Protein AF-A0A955YXM2-F1 (afdb_monomer_lite)

Foldseek 3Di:
DDDDDDDDDDDDDDDDDDDDDDDDDDDDDDDDDDDDDDDDPPPDDDDDDPDDDDDDDDDPDDDDDDDPPCPDPDPVVVVVVVCVVVVVLVVL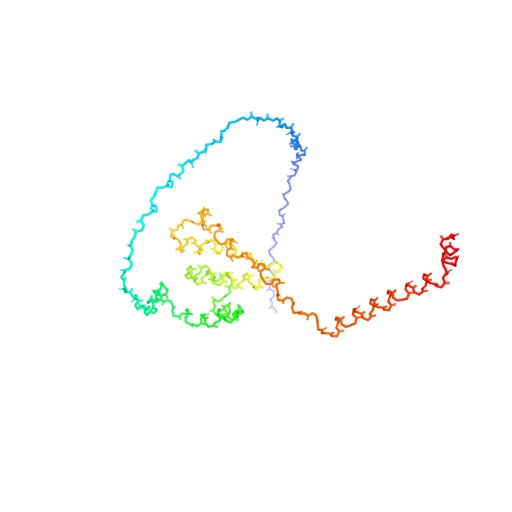LVSLDDLVCLVVDQLVSSLSNLLSCLVPDDPPDDRSLLSQLVSQCNVVVHDSPDPVSNVVSVVSSDDDCCVVVPPPPDPVVVVVVVVVVCCCVVVVVVVCVVVVCVVVVVVVVVD

Structure (mmCIF, N/CA/C/O backbone):
data_AF-A0A955YXM2-F1
#
_entry.id   AF-A0A955YXM2-F1
#
loop_
_atom_site.group_PDB
_atom_site.id
_atom_site.type_symbol
_atom_site.label_atom_id
_atom_site.label_alt_id
_atom_site.label_comp_id
_atom_site.label_asym_id
_atom_site.label_entity_id
_atom_site.label_seq_id
_atom_site.pdbx_PDB_ins_code
_atom_site.Cartn_x
_atom_site.Cartn_y
_atom_site.Cartn_z
_atom_site.occupancy
_atom_site.B_iso_or_equiv
_atom_site.auth_seq_id
_atom_site.auth_comp_id
_atom_site.auth_asym_id
_atom_site.auth_atom_id
_atom_site.pdbx_PDB_model_num
ATOM 1 N N . MET A 1 1 ? -32.109 55.184 -13.704 1.00 42.78 1 MET A N 1
ATOM 2 C CA . MET A 1 1 ? -32.301 56.156 -12.606 1.00 42.78 1 MET A CA 1
ATOM 3 C C . MET A 1 1 ? -32.087 55.402 -11.300 1.00 42.78 1 MET A C 1
ATOM 5 O O . MET A 1 1 ? -32.788 54.418 -11.111 1.00 42.78 1 MET A O 1
ATOM 9 N N . GLY A 1 2 ? -31.102 55.833 -10.497 1.00 48.28 2 GLY A N 1
ATOM 10 C CA . GLY A 1 2 ? -30.604 55.213 -9.248 1.00 48.28 2 GLY A CA 1
ATOM 11 C C . GLY A 1 2 ? -29.454 54.226 -9.517 1.00 48.28 2 GLY A C 1
ATOM 12 O O . GLY A 1 2 ? -29.751 53.162 -10.042 1.00 48.28 2 GLY A O 1
ATOM 13 N N . ALA A 1 3 ? -28.145 54.522 -9.394 1.00 46.56 3 ALA A N 1
ATOM 14 C CA . ALA A 1 3 ? -27.381 55.240 -8.345 1.00 46.56 3 ALA A CA 1
ATOM 15 C C . ALA A 1 3 ? -27.468 54.457 -7.011 1.00 46.56 3 ALA A C 1
ATOM 17 O O . ALA A 1 3 ? -28.582 54.114 -6.635 1.00 46.56 3 ALA A O 1
ATOM 18 N N . GLU A 1 4 ? -26.439 54.048 -6.262 1.00 56.75 4 GLU A N 1
ATOM 19 C CA . GLU A 1 4 ? -24.982 54.263 -6.150 1.00 56.75 4 GLU A CA 1
ATOM 20 C C . GLU A 1 4 ? -24.413 53.015 -5.418 1.00 56.75 4 GLU A C 1
ATOM 22 O O . GLU A 1 4 ? -25.130 52.368 -4.660 1.00 56.75 4 GLU A O 1
ATOM 27 N N . ASP A 1 5 ? -23.257 52.461 -5.779 1.00 52.06 5 ASP A N 1
ATOM 28 C CA . ASP A 1 5 ? -21.914 52.787 -5.267 1.00 52.06 5 ASP A CA 1
ATOM 29 C C . ASP A 1 5 ? -21.753 52.679 -3.731 1.00 52.06 5 ASP A C 1
ATOM 31 O O . ASP A 1 5 ? -22.221 53.516 -2.962 1.00 52.06 5 ASP A O 1
ATOM 35 N N . THR A 1 6 ? -21.054 51.640 -3.260 1.00 61.62 6 THR A N 1
ATOM 36 C CA . THR A 1 6 ? -20.408 51.643 -1.934 1.00 61.62 6 THR A CA 1
ATOM 37 C C . THR A 1 6 ? -19.198 50.712 -1.944 1.00 61.62 6 THR A C 1
ATOM 39 O O . THR A 1 6 ? -19.266 49.519 -1.653 1.00 61.62 6 THR A O 1
ATOM 42 N N . ALA A 1 7 ? -18.060 51.293 -2.313 1.00 52.09 7 ALA A N 1
ATOM 43 C CA . ALA A 1 7 ? -16.736 50.759 -2.054 1.00 52.09 7 ALA A CA 1
ATOM 44 C C . ALA A 1 7 ? -16.463 50.732 -0.539 1.00 52.09 7 ALA A C 1
ATOM 46 O O . ALA A 1 7 ? -16.677 51.727 0.150 1.00 52.09 7 ALA A O 1
ATOM 47 N N . THR A 1 8 ? -15.931 49.625 -0.015 1.00 67.75 8 THR A N 1
ATOM 48 C CA . THR A 1 8 ? -15.205 49.627 1.264 1.00 67.75 8 THR A CA 1
ATOM 49 C C . THR A 1 8 ? -13.796 49.111 1.023 1.00 67.75 8 THR A C 1
ATOM 51 O O . THR A 1 8 ? -13.552 47.936 0.769 1.00 67.75 8 THR A O 1
ATOM 54 N N . ARG A 1 9 ? -12.896 50.088 1.055 1.00 52.56 9 ARG A N 1
ATOM 55 C CA . ARG A 1 9 ? -11.440 50.038 1.086 1.00 52.56 9 ARG A CA 1
ATOM 56 C C . ARG A 1 9 ? -10.988 49.484 2.440 1.00 52.56 9 ARG A C 1
ATOM 58 O O . ARG A 1 9 ? -11.364 50.042 3.466 1.00 52.56 9 ARG A O 1
ATOM 65 N N . ALA A 1 10 ? -10.159 48.445 2.438 1.00 60.19 10 ALA A N 1
ATOM 66 C CA . ALA A 1 10 ? -9.303 48.101 3.569 1.00 60.19 10 ALA A CA 1
ATOM 67 C C . ALA A 1 10 ? -7.863 48.060 3.050 1.00 60.19 10 ALA A C 1
ATOM 69 O O . ALA A 1 10 ? -7.550 47.333 2.109 1.00 60.19 10 ALA A O 1
ATOM 70 N N . GLU A 1 11 ? -7.045 48.950 3.599 1.00 62.09 11 GLU A N 1
ATOM 71 C CA . GLU A 1 11 ? -5.635 49.138 3.275 1.00 62.09 11 GLU A CA 1
ATOM 72 C C . GLU A 1 11 ? -4.734 48.107 3.978 1.00 62.09 11 GLU A C 1
ATOM 74 O O . GLU A 1 11 ? -5.177 47.454 4.925 1.00 62.09 11 GLU A O 1
ATOM 79 N N . PRO A 1 12 ? -3.494 47.928 3.481 1.00 61.84 12 PRO A N 1
ATOM 80 C CA . PRO A 1 12 ? -2.604 46.836 3.855 1.00 61.84 12 PRO A CA 1
ATOM 81 C C . PRO A 1 12 ? -1.836 47.134 5.148 1.00 61.84 12 PRO A C 1
ATOM 83 O O . PRO A 1 12 ? -1.374 48.254 5.364 1.00 61.84 12 PRO A O 1
ATOM 86 N N . SER A 1 13 ? -1.652 46.110 5.980 1.00 66.12 13 SER A N 1
ATOM 87 C CA . SER A 1 13 ? -0.733 46.160 7.119 1.00 66.12 13 SER A CA 1
ATOM 88 C C . SER A 1 13 ? 0.638 45.654 6.690 1.00 66.12 13 SER A C 1
ATOM 90 O O . SER A 1 13 ? 0.848 44.467 6.453 1.00 66.12 13 SER A O 1
ATOM 92 N N . ASP A 1 14 ? 1.527 46.627 6.555 1.00 59.19 14 ASP A N 1
ATOM 93 C CA . ASP A 1 14 ? 2.974 46.529 6.491 1.00 59.19 14 ASP A CA 1
ATOM 94 C C . ASP A 1 14 ? 3.497 46.304 7.923 1.00 59.19 14 ASP A C 1
ATOM 96 O O . ASP A 1 14 ? 3.387 47.190 8.769 1.00 59.19 14 ASP A O 1
ATOM 100 N N . GLU A 1 15 ? 4.006 45.110 8.221 1.00 59.84 15 GLU A N 1
ATOM 101 C CA . GLU A 1 15 ? 4.855 44.863 9.391 1.00 59.84 15 GLU A CA 1
ATOM 102 C C . GLU A 1 15 ? 6.033 43.992 8.948 1.00 59.84 15 GLU A C 1
ATOM 104 O O . GLU A 1 15 ? 5.943 42.770 8.835 1.00 59.84 15 GLU A O 1
ATOM 109 N N . THR A 1 16 ? 7.156 44.658 8.691 1.00 58.97 16 THR A N 1
ATOM 110 C CA . THR A 1 16 ? 8.490 44.071 8.844 1.00 58.97 16 THR A CA 1
ATOM 111 C C . THR A 1 16 ? 9.022 44.557 10.196 1.00 58.97 16 THR A C 1
ATOM 113 O O . THR A 1 16 ? 8.832 45.732 10.519 1.00 58.97 16 THR A O 1
ATOM 116 N N . PRO A 1 17 ? 9.701 43.707 10.984 1.00 59.69 17 PRO A N 1
ATOM 117 C CA . PRO A 1 17 ? 11.126 43.989 11.135 1.00 59.69 17 PRO A CA 1
ATOM 118 C C . PRO A 1 17 ? 12.029 42.746 11.209 1.00 59.69 17 PRO A C 1
ATOM 120 O O . PRO A 1 17 ? 11.745 41.768 11.893 1.00 59.69 17 PRO A O 1
ATOM 123 N N . GLU A 1 18 ? 13.130 42.878 10.474 1.00 55.12 18 GLU A N 1
ATOM 124 C CA . GLU A 1 18 ? 14.530 42.715 10.891 1.00 55.12 18 GLU A CA 1
ATOM 125 C C . GLU A 1 18 ? 15.045 41.406 11.525 1.00 55.12 18 GLU A C 1
ATOM 127 O O . GLU A 1 18 ? 14.646 40.967 12.597 1.00 55.12 18 GLU A O 1
ATOM 132 N N . ASP A 1 19 ? 16.066 40.892 10.831 1.00 50.12 19 ASP A N 1
ATOM 133 C CA . ASP A 1 19 ? 17.365 40.432 11.331 1.00 50.12 19 ASP A CA 1
ATOM 134 C C . ASP A 1 19 ? 17.446 39.436 12.495 1.00 50.12 19 ASP A C 1
ATOM 136 O O . ASP A 1 19 ? 17.290 39.739 13.675 1.00 50.12 19 ASP A O 1
ATOM 140 N N . GLY A 1 20 ? 17.932 38.250 12.131 1.00 51.16 20 GLY A N 1
ATOM 141 C CA . GLY A 1 20 ? 18.530 37.280 13.036 1.00 51.16 20 GLY A CA 1
ATOM 142 C C . GLY A 1 20 ? 19.459 36.347 12.271 1.00 51.16 20 GLY A C 1
ATOM 143 O O . GLY A 1 20 ? 19.148 35.177 12.072 1.00 51.16 20 GLY A O 1
ATOM 144 N N . ALA A 1 21 ? 20.582 36.882 11.795 1.00 49.03 21 ALA A N 1
ATOM 145 C CA . ALA A 1 21 ? 21.710 36.081 11.347 1.00 49.03 21 ALA A CA 1
ATOM 146 C C . ALA A 1 21 ? 22.298 35.288 12.529 1.00 49.03 21 ALA A C 1
ATOM 148 O O . ALA A 1 21 ? 22.725 35.888 13.513 1.00 49.03 21 ALA A O 1
ATOM 149 N N . ASP A 1 22 ? 22.400 33.966 12.394 1.00 53.06 22 ASP A N 1
ATOM 150 C CA . ASP A 1 22 ? 23.423 33.179 13.092 1.00 53.06 22 ASP A CA 1
ATOM 151 C C . ASP A 1 22 ? 23.996 32.104 12.146 1.00 53.06 22 ASP A C 1
ATOM 153 O O . ASP A 1 22 ? 23.360 31.076 11.893 1.00 53.06 22 ASP A O 1
ATOM 157 N N . PRO A 1 23 ? 25.169 32.355 11.537 1.00 63.59 23 PRO A N 1
ATOM 158 C CA . PRO A 1 23 ? 25.958 31.352 10.848 1.00 63.59 23 PRO A CA 1
ATOM 159 C C . PRO A 1 23 ? 27.058 30.847 11.791 1.00 63.59 23 PRO A C 1
ATOM 161 O O . PRO A 1 23 ? 28.066 31.525 11.984 1.00 63.59 23 PRO A O 1
ATOM 164 N N . GLY A 1 24 ? 26.938 29.635 12.340 1.00 42.44 24 GLY A N 1
ATOM 165 C CA . GLY A 1 24 ? 28.026 29.151 13.187 1.00 42.44 24 GLY A CA 1
ATOM 166 C C . GLY A 1 24 ? 27.988 27.694 13.617 1.00 42.44 24 GLY A C 1
ATOM 167 O O . GLY A 1 24 ? 27.140 27.279 14.390 1.00 42.44 24 GLY A O 1
ATOM 168 N N . ALA A 1 25 ? 29.041 26.986 13.208 1.00 46.09 25 ALA A N 1
ATOM 169 C CA . ALA A 1 25 ? 29.652 25.852 13.899 1.00 46.09 25 ALA A CA 1
ATOM 170 C C . ALA A 1 25 ? 28.940 24.489 13.829 1.00 46.09 25 ALA A C 1
ATOM 172 O O . ALA A 1 25 ? 28.281 24.031 14.759 1.00 46.09 25 ALA A O 1
ATOM 173 N N . GLY A 1 26 ? 29.259 23.742 12.768 1.00 49.09 26 GLY A N 1
ATOM 174 C CA . GLY A 1 26 ? 29.477 22.309 12.941 1.00 49.09 26 GLY A CA 1
ATOM 175 C C . GLY A 1 26 ? 30.721 22.060 13.808 1.00 49.09 26 GLY A C 1
ATOM 176 O O . GLY A 1 26 ? 31.713 22.778 13.656 1.00 49.09 26 GLY A O 1
ATOM 177 N N . PRO A 1 27 ? 30.716 21.038 14.676 1.00 58.41 27 PRO A N 1
ATOM 178 C CA . PRO A 1 27 ? 31.937 20.445 15.182 1.00 58.41 27 PRO A CA 1
ATOM 179 C C . PRO A 1 27 ? 32.254 19.144 14.435 1.00 58.41 27 PRO A C 1
ATOM 181 O O . PRO A 1 27 ? 31.482 18.190 14.417 1.00 58.41 27 PRO A O 1
ATOM 184 N N . SER A 1 28 ? 33.427 19.178 13.809 1.00 51.75 28 SER A N 1
ATOM 185 C CA . SER A 1 28 ? 34.515 18.218 13.991 1.00 51.75 28 SER A CA 1
ATOM 186 C C . SER A 1 28 ? 34.208 16.727 13.876 1.00 51.75 28 SER A C 1
ATOM 188 O O . SER A 1 28 ? 33.690 16.078 14.780 1.00 51.75 28 SER A O 1
ATOM 190 N N . ALA A 1 29 ? 34.725 16.169 12.782 1.00 50.06 29 ALA A N 1
ATOM 191 C CA . ALA A 1 29 ? 35.271 14.827 12.767 1.00 50.06 29 ALA A CA 1
ATOM 192 C C . ALA A 1 29 ? 36.326 14.683 13.879 1.00 50.06 29 ALA A C 1
ATOM 194 O O . ALA A 1 29 ? 37.344 15.372 13.852 1.00 50.06 29 ALA A O 1
ATOM 195 N N . GLU A 1 30 ? 36.101 13.762 14.811 1.00 45.78 30 GLU A N 1
ATOM 196 C CA . GLU A 1 30 ? 37.145 13.241 15.688 1.00 45.78 30 GLU A CA 1
ATOM 197 C C . GLU A 1 30 ? 37.227 11.731 15.475 1.00 45.78 30 GLU A C 1
ATOM 199 O O . GLU A 1 30 ? 36.332 10.961 15.823 1.00 45.78 30 GLU A O 1
ATOM 204 N N . ALA A 1 31 ? 38.298 11.334 14.796 1.00 49.59 31 ALA A N 1
ATOM 205 C CA . ALA A 1 31 ? 38.731 9.960 14.691 1.00 49.59 31 ALA A CA 1
ATOM 206 C C . ALA A 1 31 ? 39.471 9.584 15.979 1.00 49.59 31 ALA A C 1
ATOM 208 O O . ALA A 1 31 ? 40.500 10.180 16.286 1.00 49.59 31 ALA A O 1
ATOM 209 N N . ALA A 1 32 ? 38.985 8.562 16.679 1.00 42.53 32 ALA A N 1
ATOM 210 C CA . ALA A 1 32 ? 39.772 7.792 17.635 1.00 42.53 32 ALA A CA 1
ATOM 211 C C . ALA A 1 32 ? 39.172 6.382 17.792 1.00 42.53 32 ALA A C 1
ATOM 213 O O . ALA A 1 32 ? 38.186 6.171 18.490 1.00 42.53 32 ALA A O 1
ATOM 214 N N . SER A 1 33 ? 39.771 5.407 17.109 1.00 46.84 33 SER A N 1
ATOM 215 C CA . SER A 1 33 ? 39.979 4.062 17.676 1.00 46.84 33 SER A CA 1
ATOM 216 C C . SER A 1 33 ? 41.193 4.137 18.628 1.00 46.84 33 SER A C 1
ATOM 218 O O . SER A 1 33 ? 41.940 5.111 18.495 1.00 46.84 33 SER A O 1
ATOM 220 N N . PRO A 1 34 ? 41.491 3.161 19.515 1.00 52.44 34 PRO A N 1
ATOM 221 C CA . PRO A 1 34 ? 40.947 1.801 19.645 1.00 52.44 34 PRO A CA 1
ATOM 222 C C . PRO A 1 34 ? 40.511 1.434 21.085 1.00 52.44 34 PRO A C 1
ATOM 224 O O . PRO A 1 34 ? 40.951 2.055 22.045 1.00 52.44 34 PRO A O 1
ATOM 227 N N . ASP A 1 35 ? 39.715 0.374 21.249 1.00 41.97 35 ASP A N 1
ATOM 228 C CA . ASP A 1 35 ? 39.829 -0.456 22.453 1.00 41.97 35 ASP A CA 1
ATOM 229 C C . ASP A 1 35 ? 39.555 -1.921 22.110 1.00 41.97 35 ASP A C 1
ATOM 231 O O . ASP A 1 35 ? 38.603 -2.273 21.409 1.00 41.97 35 ASP A O 1
ATOM 235 N N . GLU A 1 36 ? 40.499 -2.740 22.537 1.00 46.75 36 GLU A N 1
ATOM 236 C CA . GLU A 1 36 ? 40.716 -4.132 22.206 1.00 46.75 36 GLU A CA 1
ATOM 237 C C . GLU A 1 36 ? 40.546 -4.899 23.518 1.00 46.75 36 GLU A C 1
ATOM 239 O O . GLU A 1 36 ? 41.344 -4.717 24.434 1.00 46.75 36 GLU A O 1
ATOM 244 N N . GLY A 1 37 ? 39.528 -5.756 23.630 1.00 39.84 37 GLY A N 1
ATOM 245 C CA . GLY A 1 37 ? 39.498 -6.750 24.704 1.00 39.84 37 GLY A CA 1
ATOM 246 C C . GLY A 1 37 ? 38.121 -7.145 25.230 1.00 39.84 37 GLY A C 1
ATOM 247 O O . GLY A 1 37 ? 37.374 -6.303 25.709 1.00 39.84 37 GLY A O 1
ATOM 248 N N . ALA A 1 38 ? 37.904 -8.467 25.243 1.00 41.94 38 ALA A N 1
ATOM 249 C CA . ALA A 1 38 ? 36.951 -9.220 26.071 1.00 41.94 38 ALA A CA 1
ATOM 250 C C . ALA A 1 38 ? 35.453 -9.048 25.709 1.00 41.94 38 ALA A C 1
ATOM 252 O O . ALA A 1 38 ? 34.946 -7.951 25.559 1.00 41.94 38 ALA A O 1
ATOM 253 N N . ASP A 1 39 ? 34.628 -10.073 25.504 1.00 40.34 39 ASP A N 1
ATOM 254 C CA . ASP A 1 39 ? 34.704 -11.490 25.832 1.00 40.34 39 ASP A CA 1
ATOM 255 C C . ASP A 1 39 ? 33.934 -12.290 24.773 1.00 40.34 39 ASP A C 1
ATOM 257 O O . ASP A 1 39 ? 32.772 -12.013 24.460 1.00 40.34 39 ASP A O 1
ATOM 261 N N . VAL A 1 40 ? 34.573 -13.334 24.246 1.00 46.94 40 VAL A N 1
ATOM 262 C CA . VAL A 1 40 ? 33.890 -14.415 23.535 1.00 46.94 40 VAL A CA 1
ATOM 263 C C . VAL A 1 40 ? 33.209 -15.273 24.597 1.00 46.94 40 VAL A C 1
ATOM 265 O O . VAL A 1 40 ? 33.837 -16.133 25.208 1.00 46.94 40 VAL A O 1
ATOM 268 N N . VAL A 1 41 ? 31.918 -15.039 24.838 1.00 50.78 41 VAL A N 1
ATOM 269 C CA . VAL A 1 41 ? 31.097 -15.981 25.605 1.00 50.78 41 VAL A CA 1
ATOM 270 C C . VAL A 1 41 ? 30.679 -17.109 24.671 1.00 50.78 41 VAL A C 1
ATOM 272 O O . VAL A 1 41 ? 29.696 -17.041 23.934 1.00 50.78 41 VAL A O 1
ATOM 275 N N . GLU A 1 42 ? 31.489 -18.157 24.718 1.00 44.09 42 GLU A N 1
ATOM 276 C CA . GLU A 1 42 ? 31.236 -19.487 24.189 1.00 44.09 42 GLU A CA 1
ATOM 277 C C . GLU A 1 42 ? 30.010 -20.088 24.906 1.00 44.09 42 GLU A C 1
ATOM 279 O O . GLU A 1 42 ? 30.101 -20.666 25.990 1.00 44.09 42 GLU A O 1
ATOM 284 N N . SER A 1 43 ? 28.816 -19.918 24.329 1.00 43.66 43 SER A N 1
ATOM 285 C CA . SER A 1 43 ? 27.623 -20.632 24.791 1.00 43.66 43 SER A CA 1
ATOM 286 C C . SER A 1 43 ? 27.638 -22.053 24.232 1.00 43.66 43 SER A C 1
ATOM 288 O O . SER A 1 43 ? 27.153 -22.344 23.140 1.00 43.66 43 SER A O 1
ATOM 290 N N . SER A 1 44 ? 28.238 -22.930 25.031 1.00 44.22 44 SER A N 1
ATOM 291 C CA . SER A 1 44 ? 28.078 -24.378 25.005 1.00 44.22 44 SER A CA 1
ATOM 292 C C . SER A 1 44 ? 26.592 -24.748 25.087 1.00 44.22 44 SER A C 1
ATOM 294 O O . SER A 1 44 ? 25.984 -24.716 26.159 1.00 44.22 44 SER A O 1
ATOM 296 N N . VAL A 1 45 ? 25.993 -25.110 23.949 1.00 43.62 45 VAL A N 1
ATOM 297 C CA . VAL A 1 45 ? 24.738 -25.869 23.928 1.00 43.62 45 VAL A CA 1
ATOM 298 C C . VAL A 1 45 ? 25.083 -27.333 23.713 1.00 43.62 45 VAL A C 1
ATOM 300 O O . VAL A 1 45 ? 25.435 -27.791 22.629 1.00 43.62 45 VAL A O 1
ATOM 303 N N . VAL A 1 46 ? 24.989 -28.039 24.831 1.00 43.38 46 VAL A N 1
ATOM 304 C CA . VAL A 1 46 ? 25.105 -29.476 25.028 1.00 43.38 46 VAL A CA 1
ATOM 305 C C . VAL A 1 46 ? 24.247 -30.239 24.009 1.00 43.38 46 VAL A C 1
ATOM 307 O O . VAL A 1 46 ? 23.024 -30.301 24.120 1.00 43.38 46 VAL A O 1
ATOM 310 N N . ALA A 1 47 ? 24.905 -30.867 23.034 1.00 44.84 47 ALA A N 1
ATOM 311 C CA . ALA A 1 47 ? 24.325 -31.921 22.212 1.00 44.84 47 ALA A CA 1
ATOM 312 C C . ALA A 1 47 ? 24.334 -33.231 23.015 1.00 44.84 47 ALA A C 1
ATOM 314 O O . ALA A 1 47 ? 25.339 -33.937 23.083 1.00 44.84 47 ALA A O 1
ATOM 315 N N . VAL A 1 48 ? 23.205 -33.548 23.650 1.00 45.84 48 VAL A N 1
ATOM 316 C CA . VAL A 1 48 ? 22.951 -34.848 24.281 1.00 45.84 48 VAL A CA 1
ATOM 317 C C . VAL A 1 48 ? 21.710 -35.461 23.650 1.00 45.84 48 VAL A C 1
ATOM 319 O O . VAL A 1 48 ? 20.621 -34.901 23.734 1.00 45.84 48 VAL A O 1
ATOM 322 N N . GLY A 1 49 ? 21.885 -36.661 23.093 1.00 37.12 49 GLY A N 1
ATOM 323 C CA . GLY A 1 49 ? 20.819 -37.660 23.067 1.00 37.12 49 GLY A CA 1
ATOM 324 C C . GLY A 1 49 ? 20.349 -38.148 21.701 1.00 37.12 49 GLY A C 1
ATOM 325 O O . GLY A 1 49 ? 19.147 -38.189 21.464 1.00 37.12 49 GLY A O 1
ATOM 326 N N . GLU A 1 50 ? 21.249 -38.613 20.831 1.00 44.19 50 GLU A N 1
ATOM 327 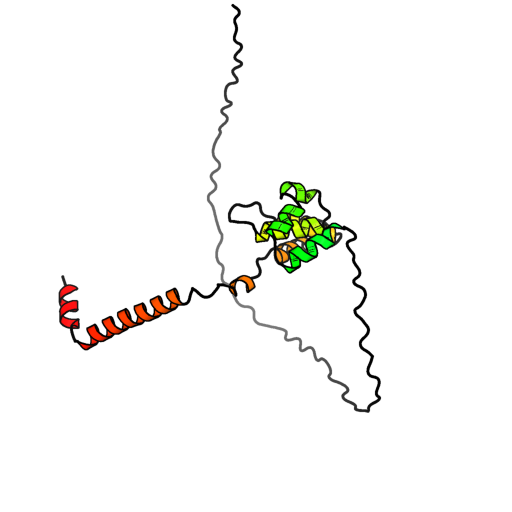C CA . GLU A 1 50 ? 20.847 -39.456 19.699 1.00 44.19 50 GLU A CA 1
ATOM 328 C C . GLU A 1 50 ? 20.776 -40.928 20.146 1.00 44.19 50 GLU A C 1
ATOM 330 O O . GLU A 1 50 ? 21.780 -41.623 20.302 1.00 44.19 50 GLU A O 1
ATOM 335 N N . GLY A 1 51 ? 19.552 -41.389 20.415 1.00 40.62 51 GLY A N 1
ATOM 336 C CA . GLY A 1 51 ? 19.246 -42.715 20.948 1.00 40.62 51 GLY A CA 1
ATOM 337 C C . GLY A 1 51 ? 17.960 -43.302 20.367 1.00 40.62 51 GLY A C 1
ATOM 338 O O . GLY A 1 51 ? 16.978 -43.478 21.072 1.00 40.62 51 GLY A O 1
ATOM 339 N N . ARG A 1 52 ? 17.981 -43.598 19.062 1.00 49.38 52 ARG A N 1
ATOM 340 C CA . ARG A 1 52 ? 17.342 -44.739 18.367 1.00 49.38 52 ARG A CA 1
ATOM 341 C C . ARG A 1 52 ? 16.204 -45.478 19.112 1.00 49.38 52 ARG A C 1
ATOM 343 O O . ARG A 1 52 ? 16.497 -46.245 20.026 1.00 49.38 52 ARG A O 1
ATOM 350 N N . ARG A 1 53 ? 14.979 -45.468 18.547 1.00 47.91 53 ARG A N 1
ATOM 351 C CA . ARG A 1 53 ? 14.198 -46.678 18.150 1.00 47.91 53 ARG A CA 1
ATOM 352 C C . ARG A 1 53 ? 12.785 -46.370 17.600 1.00 47.91 53 ARG A C 1
ATOM 354 O O . ARG A 1 53 ? 11.923 -45.892 18.315 1.00 47.91 53 ARG A O 1
ATOM 361 N N . LYS A 1 54 ? 12.578 -46.847 16.363 1.00 44.00 54 LYS A N 1
ATOM 362 C CA . LYS A 1 54 ? 11.419 -47.594 15.818 1.00 44.00 54 LYS A CA 1
ATOM 363 C C . LYS A 1 54 ? 10.015 -46.954 15.786 1.00 44.00 54 LYS A C 1
ATOM 365 O O . LYS A 1 54 ? 9.282 -46.980 16.761 1.00 44.00 54 LYS A O 1
ATOM 370 N N . ALA A 1 55 ? 9.626 -46.608 14.556 1.00 49.97 55 ALA A N 1
ATOM 371 C CA . ALA A 1 55 ? 8.444 -47.084 13.825 1.00 49.97 55 ALA A CA 1
ATOM 372 C C . ALA A 1 55 ? 7.151 -47.378 14.611 1.00 49.97 55 ALA A C 1
ATOM 374 O O . ALA A 1 55 ? 7.016 -48.439 15.224 1.00 49.97 55 ALA A O 1
ATOM 375 N N . LYS A 1 56 ? 6.132 -46.544 14.377 1.00 47.25 56 LYS A N 1
ATOM 376 C CA . LYS A 1 56 ? 4.767 -47.018 14.136 1.00 47.25 56 LYS A CA 1
ATOM 377 C C . LYS A 1 56 ? 4.014 -46.013 13.266 1.00 47.25 56 LYS A C 1
ATOM 379 O O . LYS A 1 56 ? 4.149 -44.811 13.455 1.00 47.25 56 LYS A O 1
ATOM 384 N N . ALA A 1 57 ? 3.317 -46.558 12.277 1.00 55.34 57 ALA A N 1
ATOM 385 C CA . ALA A 1 57 ? 2.469 -45.860 11.331 1.00 55.34 57 ALA A CA 1
ATOM 386 C C . ALA A 1 57 ? 1.332 -45.122 12.042 1.00 55.34 57 ALA A C 1
ATOM 388 O O . ALA A 1 57 ? 0.695 -45.712 12.907 1.00 55.34 57 ALA A O 1
ATOM 389 N N . ASP A 1 58 ? 1.103 -43.882 11.624 1.00 53.38 58 ASP A N 1
ATOM 390 C CA . ASP A 1 58 ? -0.206 -43.244 11.497 1.00 53.38 58 ASP A CA 1
ATOM 391 C C . ASP A 1 58 ? 0.019 -41.992 10.637 1.00 53.38 58 ASP A C 1
ATOM 393 O O . ASP A 1 58 ? 0.581 -40.998 11.095 1.00 53.38 58 ASP A O 1
ATOM 397 N N . GLU A 1 59 ? -0.321 -42.074 9.347 1.00 56.00 59 GLU A N 1
ATOM 398 C CA . GLU A 1 59 ? -0.455 -40.892 8.492 1.00 56.00 59 GLU A CA 1
ATOM 399 C C . GLU A 1 59 ? -1.637 -40.064 9.020 1.00 56.00 59 GLU A C 1
ATOM 401 O O . GLU A 1 59 ? -2.774 -40.549 8.986 1.00 56.00 59 GLU A O 1
ATOM 406 N N . PRO A 1 60 ? -1.435 -38.822 9.495 1.00 51.50 60 PRO A N 1
ATOM 407 C CA . PRO A 1 60 ? -2.559 -37.943 9.744 1.00 51.50 60 PRO A CA 1
ATOM 408 C C . PRO A 1 60 ? -3.124 -37.519 8.386 1.00 51.50 60 PRO A C 1
ATOM 410 O O . PRO A 1 60 ? -2.449 -36.861 7.591 1.00 51.50 60 PRO A O 1
ATOM 413 N N . LYS A 1 61 ? -4.370 -37.927 8.118 1.00 53.94 61 LYS A N 1
ATOM 414 C CA . LYS A 1 61 ? -5.212 -37.362 7.058 1.00 53.94 61 LYS A CA 1
ATOM 415 C C . LYS A 1 61 ? -5.049 -35.843 7.055 1.00 53.94 61 LYS A C 1
ATOM 417 O O . LYS A 1 61 ? -5.202 -35.207 8.093 1.00 53.94 61 LYS A O 1
ATOM 422 N N . ALA A 1 62 ? -4.732 -35.292 5.887 1.00 54.62 62 ALA A N 1
ATOM 423 C CA . ALA A 1 62 ? -4.733 -33.861 5.645 1.00 54.62 62 ALA A CA 1
ATOM 424 C C . ALA A 1 62 ? -6.124 -33.305 5.975 1.00 54.62 62 ALA A C 1
ATOM 426 O O . ALA A 1 62 ? -7.068 -33.496 5.208 1.00 54.62 62 ALA A O 1
ATOM 427 N N . ASP A 1 63 ? -6.242 -32.673 7.141 1.00 55.00 63 ASP A N 1
ATOM 428 C CA . ASP A 1 63 ? -7.434 -31.934 7.524 1.00 55.00 63 ASP A CA 1
ATOM 429 C C . ASP A 1 63 ? -7.676 -30.808 6.514 1.00 55.00 63 ASP A C 1
ATOM 431 O O . ASP A 1 63 ? -6.778 -30.042 6.147 1.00 55.00 63 ASP A O 1
ATOM 435 N N . GLU A 1 64 ? -8.926 -30.770 6.069 1.00 62.38 64 GLU A N 1
ATOM 436 C CA . GLU A 1 64 ? -9.583 -29.794 5.210 1.00 62.38 64 GLU A CA 1
ATOM 437 C C . GLU A 1 64 ? -9.206 -28.333 5.536 1.00 62.38 64 GLU A C 1
ATOM 439 O O . GLU A 1 64 ? -8.834 -28.012 6.670 1.00 62.38 64 GLU A O 1
ATOM 444 N N . PRO A 1 65 ? -9.295 -27.408 4.555 1.00 55.44 65 PRO A N 1
ATOM 445 C CA . PRO A 1 65 ? -8.866 -26.024 4.726 1.00 55.44 65 PRO A CA 1
ATOM 446 C C . PRO A 1 65 ? -9.536 -25.385 5.947 1.00 55.44 65 PRO A C 1
ATOM 448 O O . PRO A 1 65 ? -10.743 -25.148 5.969 1.00 55.44 65 PRO A O 1
ATOM 451 N N . LYS A 1 66 ? -8.714 -25.099 6.965 1.00 53.47 66 LYS A N 1
ATOM 452 C CA . LYS A 1 66 ? -9.095 -24.401 8.197 1.00 53.47 66 LYS A CA 1
ATOM 453 C C . LYS A 1 66 ? -9.958 -23.191 7.854 1.00 53.47 66 LYS A C 1
ATOM 455 O O . LYS A 1 66 ? -9.539 -22.335 7.076 1.00 53.47 66 LYS A O 1
ATOM 460 N N . ALA A 1 67 ? -11.146 -23.143 8.456 1.00 51.97 67 ALA A N 1
ATOM 461 C CA . ALA A 1 67 ? -12.121 -22.072 8.316 1.00 51.97 67 ALA A CA 1
ATOM 462 C C . ALA A 1 67 ? -11.431 -20.700 8.269 1.00 51.97 67 ALA A C 1
ATOM 464 O O . ALA A 1 67 ? -10.796 -20.281 9.242 1.00 51.97 67 ALA A O 1
ATOM 465 N N . ARG A 1 68 ? -11.553 -20.008 7.125 1.00 56.59 68 ARG A N 1
ATOM 466 C CA . ARG A 1 68 ? -11.202 -18.590 6.994 1.00 56.59 68 ARG A CA 1
ATOM 467 C C . ARG A 1 68 ? -11.991 -17.844 8.061 1.00 56.59 68 ARG A C 1
ATOM 469 O O . ARG A 1 68 ? -13.189 -17.617 7.913 1.00 56.59 68 ARG A O 1
ATOM 476 N N . ARG A 1 69 ? -11.336 -17.497 9.165 1.00 44.53 69 ARG A N 1
ATOM 477 C CA . ARG A 1 69 ? -11.911 -16.610 10.169 1.00 44.53 69 ARG A CA 1
ATOM 478 C C . ARG A 1 69 ? -11.942 -15.224 9.539 1.00 44.53 69 ARG A C 1
ATOM 480 O O . ARG A 1 69 ? -10.952 -14.504 9.573 1.00 44.53 69 ARG A O 1
ATOM 487 N N . VAL A 1 70 ? -13.058 -14.906 8.891 1.00 48.12 70 VAL A N 1
ATOM 488 C CA . VAL A 1 70 ? -13.329 -13.582 8.335 1.00 48.12 70 VAL A CA 1
ATOM 489 C C . VAL A 1 70 ? -13.472 -12.635 9.524 1.00 48.12 70 VAL A C 1
ATOM 491 O O . VAL A 1 70 ? -14.493 -12.619 10.202 1.00 48.12 70 VAL A O 1
ATOM 494 N N . THR A 1 71 ? -12.401 -11.917 9.852 1.00 55.84 71 THR A N 1
ATOM 495 C CA . THR A 1 71 ? -12.382 -10.926 10.940 1.00 55.84 71 THR A CA 1
ATOM 496 C C . THR A 1 71 ? -12.971 -9.582 10.513 1.00 55.84 71 THR A C 1
ATOM 498 O O . THR A 1 71 ? -13.136 -8.702 11.352 1.00 55.84 71 THR A O 1
ATOM 501 N N . SER A 1 72 ? -13.312 -9.423 9.231 1.00 58.97 72 SER A N 1
ATOM 502 C CA . SER A 1 72 ? -13.875 -8.198 8.673 1.00 58.97 72 SER A CA 1
ATOM 503 C C . SER A 1 72 ? -15.240 -8.481 8.046 1.00 58.97 72 SER A C 1
ATOM 505 O O . SER A 1 72 ? -15.326 -9.089 6.985 1.00 58.97 72 SER A O 1
ATOM 507 N N . THR A 1 73 ? -16.312 -8.067 8.720 1.00 72.06 73 THR A N 1
ATOM 508 C CA . THR A 1 73 ? -17.713 -8.306 8.316 1.00 72.06 73 THR A CA 1
ATOM 509 C C . THR A 1 73 ? -18.223 -7.293 7.283 1.00 72.06 73 THR A C 1
ATOM 511 O O . THR A 1 73 ? -19.417 -7.264 6.992 1.00 72.06 73 THR A O 1
ATOM 514 N N . ASP A 1 74 ? -17.363 -6.414 6.762 1.00 82.19 74 ASP A N 1
ATOM 515 C CA . ASP A 1 74 ? -17.802 -5.396 5.808 1.00 82.19 74 ASP A CA 1
ATOM 516 C C . ASP A 1 74 ? -18.070 -6.044 4.432 1.00 82.19 74 ASP A C 1
ATOM 518 O O . ASP A 1 74 ? -17.164 -6.660 3.861 1.00 82.19 74 ASP A O 1
ATOM 522 N N . PRO A 1 75 ? -19.297 -5.932 3.884 1.00 86.31 75 PRO A N 1
ATOM 523 C CA . PRO A 1 75 ? -19.656 -6.554 2.610 1.00 86.31 75 PRO A CA 1
ATOM 524 C C . PRO A 1 75 ? -18.813 -6.052 1.430 1.00 86.31 75 PRO A C 1
ATOM 526 O O . PRO A 1 75 ? -18.679 -6.770 0.442 1.00 86.31 75 PRO A O 1
ATOM 529 N N . ARG A 1 76 ? -18.197 -4.864 1.535 1.00 88.56 76 ARG A N 1
ATOM 530 C CA . ARG A 1 76 ? -17.353 -4.290 0.475 1.00 88.56 76 ARG A CA 1
ATOM 531 C C . ARG A 1 76 ? -16.101 -5.121 0.195 1.00 88.56 76 ARG A C 1
ATOM 533 O O . ARG A 1 76 ? -15.586 -5.071 -0.917 1.00 88.56 76 ARG A O 1
ATOM 540 N N . PHE A 1 77 ? -15.626 -5.919 1.158 1.00 89.94 77 PHE A N 1
ATOM 541 C CA . PHE A 1 77 ? -14.459 -6.785 0.945 1.00 89.94 77 PHE A CA 1
ATOM 542 C C . PHE A 1 77 ? -14.677 -7.813 -0.164 1.00 89.94 77 PHE A C 1
ATOM 544 O O . PHE A 1 77 ? -13.745 -8.097 -0.901 1.00 89.94 77 PHE A O 1
ATOM 551 N N . ALA A 1 78 ? -15.900 -8.322 -0.336 1.00 88.38 78 ALA A N 1
ATOM 552 C CA . ALA A 1 78 ? -16.176 -9.326 -1.363 1.00 88.38 78 ALA A CA 1
ATOM 553 C C . ALA A 1 78 ? -15.925 -8.795 -2.785 1.00 88.38 78 ALA A C 1
ATOM 555 O O . ALA A 1 78 ? -15.448 -9.525 -3.651 1.00 88.38 78 ALA A O 1
ATOM 556 N N . GLU A 1 79 ? -16.232 -7.519 -3.021 1.00 92.06 79 GLU A N 1
ATOM 557 C CA . GLU A 1 79 ? -15.989 -6.853 -4.302 1.00 92.06 79 GLU A CA 1
ATOM 558 C C . GLU A 1 79 ? -14.514 -6.449 -4.447 1.00 92.06 79 GLU A C 1
ATOM 560 O O . GLU A 1 79 ? -13.920 -6.643 -5.510 1.00 92.06 79 GLU A O 1
ATOM 565 N N . LEU A 1 80 ? -13.907 -5.952 -3.363 1.00 94.06 80 LEU A N 1
ATOM 566 C CA . LEU A 1 80 ? -12.504 -5.539 -3.340 1.00 94.06 80 LEU A CA 1
ATOM 567 C C . LEU A 1 80 ? -11.541 -6.709 -3.544 1.00 94.06 80 LEU A C 1
ATOM 569 O O . LEU A 1 80 ? -10.555 -6.538 -4.253 1.00 94.06 80 LEU A O 1
ATOM 573 N N . ASP A 1 81 ? -11.823 -7.892 -2.994 1.00 93.56 81 ASP A N 1
ATOM 574 C CA . ASP A 1 81 ? -10.964 -9.077 -3.121 1.00 93.56 81 ASP A CA 1
ATOM 575 C C . ASP A 1 81 ? -10.683 -9.408 -4.598 1.00 93.56 81 ASP A C 1
ATOM 577 O O . ASP A 1 81 ? -9.536 -9.617 -4.989 1.00 93.56 81 ASP A O 1
ATOM 581 N N . ALA A 1 82 ? -11.707 -9.348 -5.457 1.00 93.44 82 ALA A N 1
ATOM 582 C CA . ALA A 1 82 ? -11.548 -9.597 -6.890 1.00 93.44 82 ALA A CA 1
ATOM 583 C C . ALA A 1 82 ? -10.730 -8.507 -7.612 1.00 93.44 82 ALA A C 1
ATOM 585 O O . ALA A 1 82 ? -10.118 -8.768 -8.651 1.00 93.44 82 ALA A O 1
ATOM 586 N N . LEU A 1 83 ? -10.741 -7.268 -7.113 1.00 95.38 83 LEU A N 1
ATOM 587 C CA . LEU A 1 83 ? -9.939 -6.171 -7.663 1.00 95.38 83 LEU A CA 1
ATOM 588 C C . LEU A 1 83 ? -8.483 -6.261 -7.204 1.00 95.38 83 LEU A C 1
ATOM 590 O O . LEU A 1 83 ? -7.577 -6.101 -8.022 1.00 95.38 83 LEU A O 1
ATOM 594 N N . LEU A 1 84 ? -8.269 -6.593 -5.931 1.00 93.56 84 LEU A N 1
ATOM 595 C CA . LEU A 1 84 ? -6.953 -6.822 -5.340 1.00 93.56 84 LEU A CA 1
ATOM 596 C C . LEU A 1 84 ? -6.245 -8.007 -6.003 1.00 93.56 84 LEU A C 1
ATOM 598 O O . LEU A 1 84 ? -5.085 -7.874 -6.385 1.00 93.56 84 LEU A O 1
ATOM 602 N N . ASP A 1 85 ? -6.950 -9.115 -6.251 1.00 92.62 85 ASP A N 1
ATOM 603 C CA . ASP A 1 85 ? -6.402 -10.280 -6.964 1.00 92.62 85 ASP A CA 1
ATOM 604 C C . ASP A 1 85 ? -5.915 -9.932 -8.384 1.00 92.62 85 ASP A C 1
ATOM 606 O O . ASP A 1 85 ? -4.985 -10.551 -8.906 1.00 92.62 85 ASP A O 1
ATOM 610 N N . ARG A 1 86 ? -6.520 -8.921 -9.019 1.00 93.88 86 ARG A N 1
ATOM 611 C CA . ARG A 1 86 ? -6.137 -8.425 -10.351 1.00 93.88 86 ARG A CA 1
ATOM 612 C C . ARG A 1 86 ? -5.138 -7.266 -10.312 1.00 93.88 86 ARG A C 1
ATOM 614 O O . ARG A 1 86 ? -4.733 -6.809 -11.378 1.00 93.88 86 ARG A O 1
ATOM 621 N N . ASN A 1 87 ? -4.737 -6.804 -9.126 1.00 92.88 87 ASN A N 1
ATOM 622 C CA . ASN A 1 87 ? -3.955 -5.581 -8.922 1.00 92.88 87 ASN A CA 1
ATOM 623 C C . ASN A 1 87 ? -4.574 -4.338 -9.601 1.00 92.88 87 ASN A C 1
ATOM 625 O O . ASN A 1 87 ? -3.852 -3.463 -10.083 1.00 92.88 87 ASN A O 1
ATOM 629 N N . ASP A 1 88 ? -5.907 -4.248 -9.662 1.00 94.69 88 ASP A N 1
ATOM 630 C CA . ASP A 1 88 ? -6.605 -3.101 -10.259 1.00 94.69 88 ASP A CA 1
ATOM 631 C C . ASP A 1 88 ? -6.768 -1.963 -9.242 1.00 94.69 88 ASP A C 1
ATOM 633 O O . ASP A 1 88 ? -7.846 -1.699 -8.705 1.00 94.69 88 ASP A O 1
ATOM 637 N N . TRP A 1 89 ? -5.658 -1.284 -8.950 1.00 93.75 89 TRP A N 1
ATOM 638 C CA . TRP A 1 89 ? -5.614 -0.207 -7.957 1.00 93.75 89 TRP A CA 1
ATOM 639 C C . TRP A 1 89 ? -6.479 1.003 -8.329 1.00 93.75 89 TRP A C 1
ATOM 641 O O . TRP A 1 89 ? -6.885 1.760 -7.447 1.00 93.75 89 TRP A O 1
ATOM 651 N N . ALA A 1 90 ? -6.776 1.198 -9.618 1.00 93.88 90 ALA A N 1
ATOM 652 C CA . ALA A 1 90 ? -7.623 2.295 -10.071 1.00 93.88 90 ALA A CA 1
ATOM 653 C C . ALA A 1 90 ? -9.081 2.066 -9.669 1.00 93.88 90 ALA A C 1
ATOM 655 O O . ALA A 1 90 ? -9.691 2.952 -9.069 1.00 93.88 90 ALA A O 1
ATOM 656 N N . ALA A 1 91 ? -9.596 0.863 -9.924 1.00 95.38 91 ALA A N 1
ATOM 657 C CA . ALA A 1 91 ? -10.944 0.483 -9.528 1.00 95.38 91 ALA A CA 1
ATOM 658 C C . ALA A 1 91 ? -11.102 0.392 -8.000 1.00 95.38 91 ALA A C 1
ATOM 660 O O . ALA A 1 91 ? -12.127 0.809 -7.464 1.00 95.38 91 ALA A O 1
ATOM 661 N N . VAL A 1 92 ? -10.075 -0.082 -7.278 1.00 95.62 92 VAL A N 1
ATOM 662 C CA . VAL A 1 92 ? -10.075 -0.077 -5.801 1.00 95.62 92 VAL A CA 1
ATOM 663 C C . VAL A 1 92 ? -10.247 1.344 -5.258 1.00 95.62 92 VAL A C 1
ATOM 665 O O . VAL A 1 92 ? -11.051 1.568 -4.354 1.00 95.62 92 VAL A O 1
ATOM 668 N N . GLN A 1 93 ? -9.518 2.315 -5.815 1.00 94.12 93 GLN A N 1
ATOM 669 C CA . GLN A 1 93 ? -9.630 3.710 -5.396 1.00 94.12 93 GLN A CA 1
ATOM 670 C C . GLN A 1 93 ? -11.002 4.306 -5.746 1.00 94.12 93 GLN A C 1
ATOM 672 O O . GLN A 1 93 ? -11.589 5.001 -4.924 1.00 94.12 93 GLN A O 1
ATOM 677 N N . GLU A 1 94 ? -11.545 4.011 -6.930 1.00 94.19 94 GLU A N 1
ATOM 678 C CA . GLU A 1 94 ? -12.886 4.467 -7.323 1.00 94.19 94 GLU A CA 1
ATOM 679 C C . GLU A 1 94 ? -13.969 3.961 -6.358 1.00 94.19 94 GLU A C 1
ATOM 681 O O . GLU A 1 94 ? -14.859 4.715 -5.968 1.00 94.19 94 GLU A O 1
ATOM 686 N N . GLN A 1 95 ? -13.857 2.708 -5.912 1.00 94.81 95 GLN A N 1
ATOM 687 C CA . GLN A 1 95 ? -14.822 2.098 -5.001 1.00 94.81 95 GLN A CA 1
ATOM 688 C C . GLN A 1 95 ? -14.712 2.617 -3.558 1.00 94.81 95 GLN A C 1
ATOM 690 O O . GLN A 1 95 ? -15.719 2.718 -2.854 1.00 94.81 95 GLN A O 1
ATOM 695 N N . LEU A 1 96 ? -13.495 2.915 -3.094 1.00 93.44 96 LEU A N 1
ATOM 696 C CA . LEU A 1 96 ? -13.244 3.372 -1.722 1.00 93.44 96 LEU A CA 1
ATOM 697 C C . LEU A 1 96 ? -13.378 4.891 -1.553 1.00 93.44 96 LEU A C 1
ATOM 699 O O . LEU A 1 96 ? -13.598 5.348 -0.430 1.00 93.44 96 LEU A O 1
ATOM 703 N N . GLY A 1 97 ? -13.330 5.649 -2.648 1.00 92.69 97 GLY A N 1
ATOM 704 C CA . GLY A 1 97 ? -13.491 7.098 -2.662 1.00 92.69 97 GLY A CA 1
ATOM 705 C C . GLY A 1 97 ? -12.164 7.865 -2.688 1.00 92.69 97 GLY A C 1
ATOM 706 O O . GLY A 1 97 ? -11.086 7.272 -2.778 1.00 92.69 97 GLY A O 1
ATOM 707 N N . PRO A 1 98 ? -12.235 9.206 -2.663 1.00 92.44 98 PRO A N 1
ATOM 708 C CA . PRO A 1 98 ? -11.064 10.067 -2.774 1.00 92.44 98 PRO A CA 1
ATOM 709 C C . PRO A 1 98 ? -10.248 10.118 -1.466 1.00 92.44 98 PRO A C 1
ATOM 711 O O . PRO A 1 98 ? -10.706 9.693 -0.401 1.00 92.44 98 PRO A O 1
ATOM 714 N N . TYR A 1 99 ? -9.030 10.665 -1.545 1.00 89.62 99 TYR A N 1
ATOM 715 C CA . TYR A 1 99 ? -8.038 10.654 -0.457 1.00 89.62 99 TYR A CA 1
ATOM 716 C C . TYR A 1 99 ? -8.539 11.341 0.825 1.00 89.62 99 TYR A C 1
ATOM 718 O O . TYR A 1 99 ? -8.231 10.954 1.952 1.00 89.62 99 TYR A O 1
ATOM 726 N N . GLU A 1 100 ? -9.351 12.371 0.650 1.00 91.19 100 GLU A N 1
ATOM 727 C CA . GLU A 1 100 ? -9.891 13.227 1.696 1.00 91.19 100 GLU A CA 1
ATOM 728 C C . GLU A 1 100 ? -10.919 12.485 2.564 1.00 91.19 100 GLU A C 1
ATOM 730 O O . GLU A 1 100 ? -11.107 12.812 3.739 1.00 91.19 100 GLU A O 1
ATOM 735 N N . ASP A 1 101 ? -11.556 11.449 2.014 1.00 91.94 101 ASP A N 1
ATOM 736 C CA . ASP A 1 101 ? -12.588 10.670 2.696 1.00 91.94 101 ASP A CA 1
ATOM 737 C C . ASP A 1 101 ? -12.037 9.449 3.443 1.00 91.94 101 ASP A C 1
ATOM 739 O O . ASP A 1 101 ? -12.761 8.817 4.220 1.00 91.94 101 ASP A O 1
ATOM 743 N N . LEU A 1 102 ? -10.743 9.148 3.303 1.00 89.56 102 LEU A N 1
ATOM 744 C CA . LEU A 1 102 ? -10.124 7.967 3.912 1.00 89.56 102 LEU A CA 1
ATOM 745 C C . LEU A 1 102 ? -10.215 7.955 5.439 1.00 89.56 102 LEU A C 1
ATOM 747 O O . LEU A 1 102 ? -10.338 6.894 6.046 1.00 89.56 102 LEU A O 1
ATOM 751 N N . GLY A 1 103 ? -10.229 9.130 6.074 1.00 88.12 103 GLY A N 1
ATOM 752 C CA . GLY A 1 103 ? -10.373 9.255 7.526 1.00 88.12 103 GLY A CA 1
ATOM 753 C C . GLY A 1 103 ? -11.741 8.830 8.077 1.00 88.12 103 GLY A C 1
ATOM 754 O O . GLY A 1 103 ? -11.875 8.698 9.295 1.00 88.12 103 GLY A O 1
ATOM 755 N N . LYS A 1 104 ? -12.746 8.638 7.208 1.00 92.00 104 LYS A N 1
ATOM 756 C CA . LYS A 1 104 ? -14.107 8.194 7.562 1.00 92.00 104 LYS A CA 1
ATOM 757 C C . LYS A 1 104 ? -14.279 6.678 7.439 1.00 92.00 104 LYS A C 1
ATOM 759 O O . LYS A 1 104 ? -15.257 6.133 7.948 1.00 92.00 104 LYS A O 1
ATOM 764 N N . LEU A 1 105 ? -13.369 6.006 6.734 1.00 92.62 105 LEU A N 1
ATOM 765 C CA . LEU A 1 105 ? -13.437 4.569 6.505 1.00 92.62 105 LEU A CA 1
ATOM 766 C C . LEU A 1 105 ? -12.966 3.788 7.745 1.00 92.62 105 LEU A C 1
ATOM 768 O O . LEU A 1 105 ? -12.130 4.272 8.513 1.00 92.62 105 LEU A O 1
ATOM 772 N N . PRO A 1 106 ? -13.456 2.550 7.940 1.00 92.81 106 PRO A N 1
ATOM 773 C CA . PRO A 1 106 ? -12.888 1.639 8.925 1.00 92.81 106 PRO A CA 1
ATOM 774 C C . PRO A 1 106 ? -11.385 1.420 8.672 1.00 92.81 106 PRO A C 1
ATOM 776 O O . PRO A 1 106 ? -10.995 1.343 7.503 1.00 92.81 106 PRO A O 1
ATOM 779 N N . PRO A 1 107 ? -10.550 1.227 9.715 1.00 93.69 107 PRO A N 1
ATOM 780 C CA . PRO A 1 107 ? -9.093 1.101 9.577 1.00 93.69 107 PRO A CA 1
ATOM 781 C C . PRO A 1 107 ? -8.644 0.084 8.517 1.00 93.69 107 PRO A C 1
ATOM 783 O O . PRO A 1 107 ? -7.697 0.332 7.777 1.00 93.69 107 PRO A O 1
ATOM 786 N N . ASN A 1 108 ? -9.362 -1.037 8.396 1.00 94.56 108 ASN A N 1
ATOM 787 C CA . ASN A 1 108 ? -9.069 -2.091 7.424 1.00 94.56 108 ASN A CA 1
ATOM 788 C C . ASN A 1 108 ? -9.192 -1.577 5.975 1.00 94.56 108 ASN A C 1
ATOM 790 O O . ASN A 1 108 ? -8.308 -1.811 5.157 1.00 94.56 108 ASN A O 1
ATOM 794 N N . LEU A 1 109 ? -10.286 -0.872 5.664 1.00 94.44 109 LEU A N 1
ATOM 795 C CA . LEU A 1 109 ? -10.563 -0.336 4.326 1.00 94.44 109 LEU A CA 1
ATOM 796 C C . LEU A 1 109 ? -9.742 0.919 4.039 1.00 94.44 109 LEU A C 1
ATOM 798 O O . LEU A 1 109 ? -9.226 1.078 2.938 1.00 94.44 109 LEU A O 1
ATOM 802 N N . ALA A 1 110 ? -9.583 1.779 5.043 1.00 94.56 110 ALA A N 1
ATOM 803 C CA . ALA A 1 110 ? -8.755 2.970 4.954 1.00 94.56 110 ALA A CA 1
ATOM 804 C C . ALA A 1 110 ? -7.290 2.616 4.641 1.00 94.56 110 ALA A C 1
ATOM 806 O O . ALA A 1 110 ? -6.657 3.294 3.835 1.00 94.56 110 ALA A O 1
ATOM 807 N N . LEU A 1 111 ? -6.767 1.512 5.196 1.00 95.12 111 LEU A N 1
ATOM 808 C CA . LEU A 1 111 ? -5.426 1.022 4.867 1.00 95.12 111 LEU A CA 1
ATOM 809 C C . LEU A 1 111 ? -5.313 0.566 3.405 1.00 95.12 111 LEU A C 1
ATOM 811 O O . LEU A 1 111 ? -4.333 0.897 2.741 1.00 95.12 111 LEU A O 1
ATOM 815 N N . ILE A 1 112 ? -6.307 -0.170 2.896 1.00 95.38 112 ILE A N 1
ATOM 816 C CA . ILE A 1 112 ? -6.336 -0.616 1.492 1.00 95.38 112 ILE A CA 1
ATOM 817 C C . ILE A 1 112 ? -6.400 0.588 0.554 1.00 95.38 112 ILE A C 1
ATOM 819 O O . ILE A 1 112 ? -5.668 0.648 -0.430 1.00 95.38 112 ILE A O 1
ATOM 823 N N . ALA A 1 113 ? -7.233 1.571 0.879 1.00 94.94 113 ALA A N 1
ATOM 824 C CA . ALA A 1 113 ? -7.349 2.784 0.093 1.00 94.94 113 ALA A CA 1
ATOM 825 C C . ALA A 1 113 ? -6.054 3.614 0.116 1.00 94.94 113 ALA A C 1
ATOM 827 O O . ALA A 1 113 ? -5.607 4.078 -0.930 1.00 94.94 113 ALA A O 1
ATOM 828 N N . ALA A 1 114 ? -5.396 3.739 1.274 1.00 94.81 114 ALA A N 1
ATOM 829 C CA . ALA A 1 114 ? -4.090 4.391 1.381 1.00 94.81 114 ALA A CA 1
ATOM 830 C C . ALA A 1 114 ? -3.024 3.686 0.522 1.00 94.81 114 ALA A C 1
ATOM 832 O O . ALA A 1 114 ? -2.215 4.352 -0.124 1.00 94.81 114 ALA A O 1
ATOM 833 N N . LEU A 1 115 ? -3.049 2.349 0.462 1.00 94.12 115 LEU A N 1
ATOM 834 C CA . LEU A 1 115 ? -2.170 1.572 -0.413 1.00 94.12 115 LEU A CA 1
ATOM 835 C C . LEU A 1 115 ? -2.489 1.808 -1.898 1.00 94.12 115 LEU A C 1
ATOM 837 O O . LEU A 1 115 ? -1.576 2.041 -2.683 1.00 94.12 115 LEU A O 1
ATOM 841 N N . ALA A 1 116 ? -3.770 1.814 -2.277 1.00 94.06 116 ALA A N 1
ATOM 842 C CA . ALA A 1 116 ? -4.192 2.096 -3.649 1.00 94.06 116 ALA A CA 1
ATOM 843 C C . ALA A 1 116 ? -3.759 3.501 -4.104 1.00 94.06 116 ALA A C 1
ATOM 845 O O . ALA A 1 116 ? -3.244 3.664 -5.211 1.00 94.06 116 ALA A O 1
ATOM 846 N N . HIS A 1 117 ? -3.887 4.499 -3.222 1.00 93.12 117 HIS A N 1
ATOM 847 C CA . HIS A 1 117 ? -3.353 5.839 -3.450 1.00 93.12 117 HIS A CA 1
ATOM 848 C C . HIS A 1 117 ? -1.834 5.825 -3.622 1.00 93.12 117 HIS A C 1
ATOM 850 O O . HIS A 1 117 ? -1.336 6.444 -4.553 1.00 93.12 117 HIS A O 1
ATOM 856 N N . HIS A 1 118 ? -1.096 5.094 -2.784 1.00 93.12 118 HIS A N 1
ATOM 857 C CA . HIS A 1 118 ? 0.361 5.002 -2.891 1.00 93.12 118 HIS A CA 1
ATOM 858 C C . HIS A 1 118 ? 0.841 4.371 -4.206 1.00 93.12 118 HIS A C 1
ATOM 860 O O . HIS A 1 118 ? 1.798 4.849 -4.817 1.00 93.12 118 HIS A O 1
ATOM 866 N N . GLU A 1 119 ? 0.183 3.300 -4.652 1.00 91.56 119 GLU A N 1
ATOM 867 C CA . GLU A 1 119 ? 0.536 2.612 -5.899 1.00 91.56 119 GLU A CA 1
ATOM 868 C C . GLU A 1 119 ? 0.262 3.486 -7.130 1.00 91.56 119 GLU A C 1
ATOM 870 O O . GLU A 1 119 ? 0.993 3.415 -8.119 1.00 91.56 119 GLU A O 1
ATOM 875 N N . ARG A 1 120 ? -0.754 4.354 -7.064 1.00 90.19 120 ARG A N 1
ATOM 876 C CA . ARG A 1 120 ? -1.101 5.284 -8.149 1.00 90.19 120 ARG A CA 1
ATOM 877 C C . ARG A 1 120 ? -0.418 6.642 -8.054 1.00 90.19 120 ARG A C 1
ATOM 879 O O . ARG A 1 120 ? -0.403 7.358 -9.053 1.00 90.19 120 ARG A O 1
ATOM 886 N N . ALA A 1 121 ? 0.127 6.982 -6.890 1.00 87.56 121 ALA A N 1
ATOM 887 C CA . ALA A 1 121 ? 0.744 8.271 -6.643 1.00 87.56 121 ALA A CA 1
ATOM 888 C C . ALA A 1 121 ? 1.929 8.504 -7.588 1.00 87.56 121 ALA A C 1
ATOM 890 O O . ALA A 1 121 ? 2.853 7.688 -7.721 1.00 87.56 121 ALA A O 1
ATOM 891 N N . SER A 1 122 ? 1.876 9.664 -8.221 1.00 82.38 122 SER A N 1
ATOM 892 C CA . SER A 1 122 ? 2.929 10.302 -8.985 1.00 82.38 122 SER A CA 1
ATOM 893 C C . SER A 1 122 ? 3.685 11.311 -8.115 1.00 82.38 122 SER A C 1
ATOM 895 O O . SER A 1 122 ? 3.345 11.562 -6.957 1.00 82.38 122 SER A O 1
ATOM 897 N N . GLU A 1 123 ? 4.775 11.858 -8.643 1.00 79.12 123 GLU A N 1
ATOM 898 C CA . GLU A 1 123 ? 5.569 12.849 -7.922 1.00 79.12 123 GLU A CA 1
ATOM 899 C C . GLU A 1 123 ? 4.746 14.132 -7.700 1.00 79.12 123 GLU A C 1
ATOM 901 O O . GLU A 1 123 ? 4.306 14.760 -8.660 1.00 79.12 123 GLU A O 1
ATOM 906 N N . GLY A 1 124 ? 4.521 14.500 -6.433 1.00 81.12 124 GLY A N 1
ATOM 907 C CA . GLY A 1 124 ? 3.710 15.661 -6.035 1.00 81.12 124 GLY A CA 1
ATOM 908 C C . GLY A 1 124 ? 2.351 15.328 -5.409 1.00 81.12 124 GLY A C 1
ATOM 909 O O . GLY A 1 124 ? 1.717 16.224 -4.855 1.00 81.1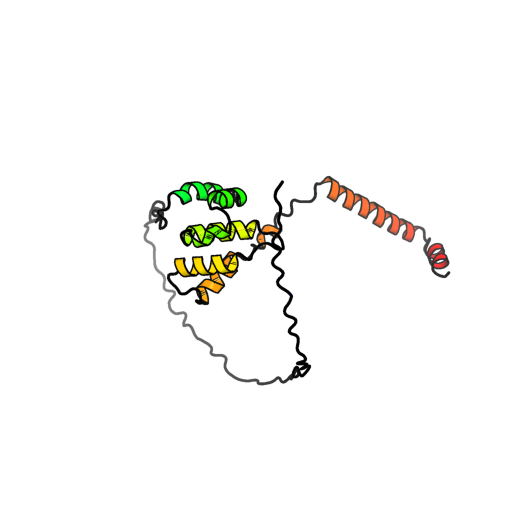2 124 GLY A O 1
ATOM 910 N N . ASP A 1 125 ? 1.926 14.062 -5.440 1.00 87.75 125 ASP A N 1
ATOM 911 C CA . ASP A 1 125 ? 0.703 13.619 -4.765 1.00 87.75 125 ASP A CA 1
ATOM 912 C C . ASP A 1 125 ? 0.860 13.602 -3.227 1.00 87.75 125 ASP A C 1
ATOM 914 O O . ASP A 1 125 ? 1.977 13.453 -2.714 1.00 87.75 125 ASP A O 1
ATOM 918 N N . PRO A 1 126 ? -0.240 13.758 -2.461 1.00 90.06 126 PRO A N 1
ATOM 919 C CA . PRO A 1 126 ? -0.192 13.758 -1.001 1.00 90.06 126 PRO A CA 1
ATOM 920 C C . PRO A 1 126 ? 0.359 12.437 -0.449 1.00 90.06 126 PRO A C 1
ATOM 922 O O . PRO A 1 126 ? -0.014 11.355 -0.901 1.00 90.06 126 PRO A O 1
ATOM 925 N N . ASP A 1 127 ? 1.227 12.526 0.565 1.00 90.88 127 ASP A N 1
ATOM 926 C CA . ASP A 1 127 ? 1.838 11.352 1.196 1.00 90.88 127 ASP A CA 1
ATOM 927 C C . ASP A 1 127 ? 0.778 10.517 1.943 1.00 90.88 127 ASP A C 1
ATOM 929 O O . ASP A 1 127 ? 0.205 11.015 2.916 1.00 90.88 127 ASP A O 1
ATOM 933 N N . PRO A 1 128 ? 0.538 9.245 1.559 1.00 92.62 128 PR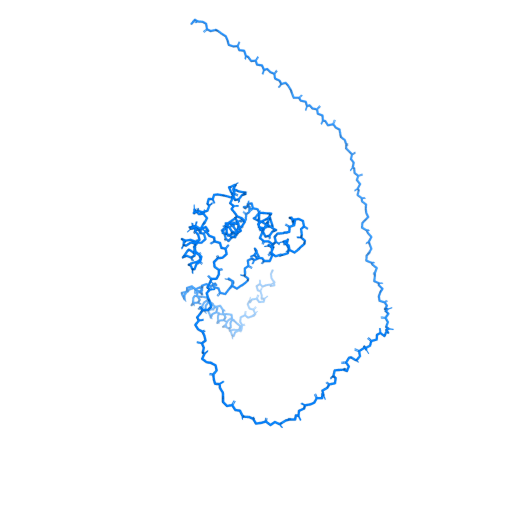O A N 1
ATOM 934 C CA . PRO A 1 128 ? -0.438 8.375 2.218 1.00 92.62 128 PRO A CA 1
ATOM 935 C C . PRO A 1 128 ? 0.046 7.821 3.569 1.00 92.62 128 PRO A C 1
ATOM 937 O O . PRO A 1 128 ? -0.722 7.174 4.289 1.00 92.62 128 PRO A O 1
ATOM 940 N N . THR A 1 129 ? 1.310 8.056 3.942 1.00 94.06 129 THR A N 1
ATOM 941 C CA . THR A 1 129 ? 1.926 7.516 5.164 1.00 94.06 129 THR A CA 1
ATOM 942 C C . THR A 1 129 ? 1.172 7.863 6.453 1.00 94.06 129 THR A C 1
ATOM 944 O O . THR A 1 129 ? 0.941 6.943 7.241 1.00 94.06 129 THR A O 1
ATOM 947 N N . PRO A 1 130 ? 0.741 9.115 6.713 1.00 94.69 130 PRO A N 1
ATOM 948 C CA . PRO A 1 130 ? 0.036 9.457 7.950 1.00 94.69 130 PRO A CA 1
ATOM 949 C C . PRO A 1 130 ? -1.272 8.675 8.120 1.00 94.69 130 PRO A C 1
ATOM 951 O O . PRO A 1 130 ? -1.565 8.172 9.204 1.00 94.69 130 PRO A O 1
ATOM 954 N N . ILE A 1 131 ? -2.025 8.496 7.030 1.00 94.94 131 ILE A N 1
ATOM 955 C CA . ILE A 1 131 ? -3.276 7.730 7.042 1.00 94.94 131 ILE A CA 1
ATOM 956 C C . ILE A 1 131 ? -2.984 6.253 7.292 1.00 94.94 131 ILE A C 1
ATOM 958 O O . ILE A 1 131 ? -3.619 5.642 8.151 1.00 94.94 131 ILE A O 1
ATOM 962 N N . ALA A 1 132 ? -1.985 5.683 6.614 1.00 95.56 132 ALA A N 1
ATOM 963 C CA . ALA A 1 132 ? -1.592 4.294 6.832 1.00 95.56 132 ALA A CA 1
ATOM 964 C C . ALA A 1 132 ? -1.143 4.030 8.282 1.00 95.56 132 ALA A C 1
ATOM 966 O O . ALA A 1 132 ? -1.479 2.984 8.836 1.00 95.56 132 ALA A O 1
ATOM 967 N N . ILE A 1 133 ? -0.436 4.974 8.920 1.00 96.25 133 ILE A N 1
ATOM 968 C CA . ILE A 1 133 ? -0.038 4.883 10.336 1.00 96.25 133 ILE A CA 1
ATOM 969 C C . ILE A 1 133 ? -1.270 4.833 11.236 1.00 96.25 133 ILE A C 1
ATOM 971 O O . ILE A 1 133 ? -1.388 3.908 12.038 1.00 96.25 133 ILE A O 1
ATOM 975 N N . ARG A 1 134 ? -2.206 5.773 11.068 1.00 95.19 134 ARG A N 1
ATOM 976 C CA . ARG A 1 134 ? -3.458 5.811 11.834 1.00 95.19 134 ARG A CA 1
ATOM 977 C C . ARG A 1 134 ? -4.264 4.520 11.679 1.00 95.19 134 ARG A C 1
ATOM 979 O O . ARG A 1 134 ? -4.756 3.965 12.659 1.00 95.19 134 ARG A O 1
ATOM 986 N N . CYS A 1 135 ? -4.354 3.998 10.458 1.00 95.69 135 CYS A N 1
ATOM 987 C CA . CYS A 1 135 ? -5.052 2.742 10.190 1.00 95.69 135 CYS A CA 1
ATOM 988 C C . CYS A 1 135 ? -4.357 1.549 10.853 1.00 95.69 135 CYS A C 1
ATOM 990 O O . CYS A 1 135 ? -5.012 0.714 11.471 1.00 95.69 135 CYS A O 1
ATOM 992 N N . MET A 1 136 ? -3.027 1.483 10.765 1.00 96.62 136 MET A N 1
ATOM 993 C CA . MET A 1 136 ? -2.233 0.427 11.390 1.00 96.62 136 MET A CA 1
ATOM 994 C C . MET A 1 136 ? -2.322 0.476 12.920 1.00 96.62 136 MET A C 1
ATOM 996 O O . MET A 1 136 ? -2.432 -0.564 13.564 1.00 96.62 136 MET A O 1
ATOM 1000 N N . ALA A 1 137 ? -2.326 1.674 13.506 1.00 95.69 137 ALA A N 1
ATOM 1001 C CA . ALA A 1 137 ? -2.528 1.872 14.937 1.00 95.69 137 ALA A CA 1
ATOM 1002 C C . ALA A 1 137 ? -3.910 1.362 15.379 1.00 95.69 137 ALA A C 1
ATOM 1004 O O . ALA A 1 137 ? -4.001 0.550 16.302 1.00 95.69 137 ALA A O 1
ATOM 1005 N N . GLY A 1 138 ? -4.966 1.728 14.641 1.00 94.50 138 GLY A N 1
ATOM 1006 C CA . GLY A 1 138 ? -6.325 1.233 14.874 1.00 94.50 138 GLY A CA 1
ATOM 1007 C C . GLY A 1 138 ? -6.457 -0.290 14.745 1.00 94.50 138 GLY A C 1
ATOM 1008 O O . GLY A 1 138 ? -7.120 -0.919 15.565 1.00 94.50 138 GLY A O 1
ATOM 1009 N N . LEU A 1 139 ? -5.783 -0.898 13.764 1.00 94.56 139 LEU A N 1
ATOM 1010 C CA . LEU A 1 139 ? -5.748 -2.353 13.565 1.00 94.56 139 LEU A CA 1
ATOM 1011 C C . LEU A 1 139 ? -5.059 -3.105 14.708 1.00 94.56 139 LEU A C 1
ATOM 1013 O O . LEU A 1 139 ? -5.480 -4.202 15.074 1.00 94.56 139 LEU A O 1
ATOM 1017 N N . LEU A 1 140 ? -3.990 -2.529 15.254 1.00 95.31 140 LEU A N 1
ATOM 1018 C CA . LEU A 1 140 ? -3.200 -3.127 16.330 1.00 95.31 140 LEU A CA 1
ATOM 1019 C C . LEU A 1 140 ? -3.722 -2.767 17.728 1.00 95.31 140 LEU A C 1
ATOM 1021 O O . LEU A 1 140 ? -3.171 -3.256 18.711 1.00 95.31 140 LEU A O 1
ATOM 1025 N N . ALA A 1 141 ? -4.763 -1.931 17.815 1.00 95.25 141 ALA A N 1
ATOM 1026 C CA . ALA A 1 141 ? -5.275 -1.359 19.060 1.00 95.25 141 ALA A CA 1
ATOM 1027 C C . ALA A 1 141 ? -4.174 -0.665 19.891 1.00 95.25 141 ALA A C 1
ATOM 1029 O O . ALA A 1 141 ? -4.096 -0.822 21.109 1.00 95.25 141 ALA A O 1
ATOM 1030 N N . VAL A 1 142 ? -3.312 0.096 19.211 1.00 95.94 142 VAL A N 1
ATOM 1031 C CA . VAL A 1 142 ? -2.244 0.907 19.814 1.00 95.94 142 VAL A CA 1
ATOM 1032 C C . VAL A 1 142 ? -2.429 2.380 19.462 1.00 95.94 142 VAL A C 1
ATOM 1034 O O . VAL A 1 142 ? -3.212 2.725 18.581 1.00 95.94 142 VAL A O 1
ATOM 1037 N N . ASP A 1 143 ? -1.685 3.244 20.145 1.00 95.44 143 ASP A N 1
ATOM 1038 C CA . ASP A 1 143 ? -1.648 4.674 19.847 1.00 95.44 143 ASP A CA 1
ATOM 1039 C C . ASP A 1 143 ? -0.989 4.971 18.481 1.00 95.44 143 ASP A C 1
ATOM 1041 O O . ASP A 1 143 ? -0.130 4.211 18.015 1.00 95.44 143 ASP A O 1
ATOM 1045 N N . GLU A 1 144 ? -1.366 6.081 17.842 1.00 91.19 144 GLU A N 1
ATOM 1046 C CA . GLU A 1 144 ? -0.809 6.528 16.555 1.00 91.19 144 GLU A CA 1
ATOM 1047 C C . GLU A 1 144 ? 0.693 6.859 16.652 1.00 91.19 144 GLU A C 1
ATOM 1049 O O . GLU A 1 144 ? 1.443 6.670 15.687 1.00 91.19 144 GLU A O 1
ATOM 1054 N N . ASP A 1 145 ? 1.168 7.241 17.841 1.00 94.06 145 ASP A N 1
ATOM 1055 C CA . ASP A 1 145 ? 2.582 7.436 18.141 1.00 94.06 145 ASP A CA 1
ATOM 1056 C C . ASP A 1 145 ? 3.340 6.128 18.430 1.00 94.06 145 ASP A C 1
ATOM 1058 O O . ASP A 1 145 ? 4.549 6.129 18.698 1.00 94.06 145 ASP A O 1
ATOM 1062 N N . SER A 1 146 ? 2.700 4.965 18.319 1.00 95.88 146 SER A N 1
ATOM 1063 C CA . SER A 1 146 ? 3.399 3.697 18.502 1.00 95.88 146 SER A CA 1
ATOM 1064 C C . SER A 1 146 ? 4.497 3.505 17.441 1.00 95.88 146 SER A C 1
ATOM 1066 O O . SER A 1 146 ? 4.216 3.518 16.236 1.00 95.88 146 SER A O 1
ATOM 1068 N N . PRO A 1 147 ? 5.764 3.256 17.834 1.00 96.19 147 PRO A N 1
ATOM 1069 C CA . PRO A 1 147 ? 6.836 2.987 16.877 1.00 96.19 147 PRO A CA 1
ATOM 1070 C C . PRO A 1 147 ? 6.543 1.740 16.031 1.00 96.19 147 PRO A C 1
ATOM 1072 O O . PRO A 1 147 ? 6.928 1.688 14.864 1.00 96.19 147 PRO A O 1
ATOM 1075 N N . ALA A 1 148 ? 5.805 0.768 16.578 1.00 94.88 148 ALA A N 1
ATOM 1076 C CA . ALA A 1 148 ? 5.400 -0.429 15.851 1.00 94.88 148 ALA A CA 1
ATOM 1077 C C . ALA A 1 148 ? 4.447 -0.097 14.691 1.00 94.88 148 ALA A C 1
ATOM 1079 O O . ALA A 1 148 ? 4.705 -0.505 13.559 1.00 94.88 148 ALA A O 1
ATOM 1080 N N . ALA A 1 149 ? 3.398 0.698 14.942 1.00 94.88 149 ALA A N 1
ATOM 1081 C CA . ALA A 1 149 ? 2.455 1.120 13.904 1.00 94.88 149 ALA A CA 1
ATOM 1082 C C . ALA A 1 149 ? 3.163 1.929 12.806 1.00 94.88 149 ALA A C 1
ATOM 1084 O O . ALA A 1 149 ? 2.985 1.657 11.616 1.00 94.88 149 ALA A O 1
ATOM 1085 N N . ARG A 1 150 ? 4.053 2.850 13.205 1.00 96.06 150 ARG A N 1
ATOM 1086 C CA . ARG A 1 150 ? 4.858 3.662 12.281 1.00 96.06 150 ARG A CA 1
ATOM 1087 C C . ARG A 1 150 ? 5.751 2.825 11.371 1.00 96.06 150 ARG A C 1
ATOM 1089 O O . ARG A 1 150 ? 5.776 3.043 10.159 1.00 96.06 150 ARG A O 1
ATOM 1096 N N . VAL A 1 151 ? 6.494 1.875 11.940 1.00 96.50 151 VAL A N 1
ATOM 1097 C CA . VAL A 1 151 ? 7.401 1.014 11.168 1.00 96.50 151 VAL A CA 1
ATOM 1098 C C . VAL A 1 151 ? 6.615 0.111 10.222 1.00 96.50 151 VAL A C 1
ATOM 1100 O O . VAL A 1 151 ? 6.991 -0.002 9.056 1.00 96.50 151 VAL A O 1
ATOM 1103 N N . LEU A 1 152 ? 5.525 -0.500 10.688 1.00 95.88 152 LEU A N 1
ATOM 1104 C CA . LEU A 1 152 ? 4.717 -1.405 9.872 1.00 95.88 152 LEU A CA 1
ATOM 1105 C C . LEU A 1 152 ? 4.045 -0.678 8.706 1.00 95.88 152 LEU A C 1
ATOM 1107 O O . LEU A 1 152 ? 4.159 -1.140 7.573 1.00 95.88 152 LEU A O 1
ATOM 1111 N N . ALA A 1 153 ? 3.436 0.485 8.948 1.00 95.44 153 ALA A N 1
ATOM 1112 C CA . ALA A 1 153 ? 2.832 1.293 7.891 1.00 95.44 153 ALA A CA 1
ATOM 1113 C C . ALA A 1 153 ? 3.862 1.706 6.825 1.00 95.44 153 ALA A C 1
ATOM 1115 O O . ALA A 1 153 ? 3.651 1.477 5.636 1.00 95.44 153 ALA A O 1
ATOM 1116 N N . LYS A 1 154 ? 5.030 2.223 7.237 1.00 94.50 154 LYS A N 1
ATOM 1117 C CA . LYS A 1 154 ? 6.105 2.609 6.303 1.00 94.50 154 LYS A CA 1
ATOM 1118 C C . LYS A 1 154 ? 6.658 1.431 5.505 1.00 94.50 154 LYS A C 1
ATOM 1120 O O . LYS A 1 154 ? 7.019 1.583 4.343 1.00 94.50 154 LYS A O 1
ATOM 1125 N N . ARG A 1 155 ? 6.777 0.256 6.130 1.00 92.75 155 ARG A N 1
ATOM 1126 C CA . ARG A 1 155 ? 7.243 -0.961 5.449 1.00 92.75 155 ARG A CA 1
ATOM 1127 C C . ARG A 1 155 ? 6.225 -1.459 4.434 1.00 92.75 155 ARG A C 1
ATOM 1129 O O . ARG A 1 155 ? 6.639 -1.903 3.371 1.00 92.75 155 ARG A O 1
ATOM 1136 N N . LEU A 1 156 ? 4.939 -1.362 4.759 1.00 92.31 156 LEU A N 1
ATOM 1137 C CA . LEU A 1 156 ? 3.843 -1.761 3.885 1.00 92.31 156 LEU A CA 1
ATOM 1138 C C . LEU A 1 156 ? 3.739 -0.858 2.650 1.00 92.31 156 LEU A C 1
ATOM 1140 O O . LEU A 1 156 ? 3.560 -1.363 1.551 1.00 92.31 156 LEU A O 1
ATOM 1144 N N . LEU A 1 157 ? 3.939 0.451 2.818 1.00 91.44 157 LEU A N 1
ATOM 1145 C CA . LEU A 1 157 ? 3.958 1.418 1.714 1.00 91.44 157 LEU A CA 1
ATOM 1146 C C . LEU A 1 157 ? 5.271 1.437 0.926 1.00 91.44 157 LEU A C 1
ATOM 1148 O O . LEU A 1 157 ? 5.424 2.208 -0.011 1.00 91.44 157 LEU A O 1
ATOM 1152 N N . ARG A 1 158 ? 6.276 0.640 1.288 1.00 88.94 158 ARG A N 1
ATOM 1153 C CA . ARG A 1 158 ? 7.516 0.634 0.516 1.00 88.94 158 ARG A CA 1
ATOM 1154 C C . ARG A 1 158 ? 7.254 -0.081 -0.808 1.00 88.94 158 ARG A C 1
ATOM 1156 O O . ARG A 1 158 ? 7.081 -1.298 -0.796 1.00 88.94 158 ARG A O 1
ATOM 1163 N N . LYS A 1 159 ? 7.306 0.652 -1.931 1.00 77.06 159 LYS A N 1
ATOM 1164 C CA . LYS A 1 159 ? 7.223 0.068 -3.281 1.00 77.06 159 LYS A CA 1
ATOM 1165 C C . LYS A 1 159 ? 8.101 -1.175 -3.360 1.00 77.06 159 LYS A C 1
ATOM 1167 O O . LYS A 1 159 ? 9.309 -1.120 -3.098 1.00 77.06 159 LYS A O 1
ATOM 1172 N N . ASN A 1 160 ? 7.472 -2.309 -3.655 1.00 62.03 160 ASN A N 1
ATOM 1173 C CA . ASN A 1 160 ? 8.162 -3.583 -3.674 1.00 62.03 160 ASN A CA 1
ATOM 1174 C C . ASN A 1 160 ? 9.202 -3.557 -4.810 1.00 62.03 160 ASN A C 1
ATOM 1176 O O . ASN A 1 160 ? 8.815 -3.442 -5.976 1.00 62.03 160 ASN A O 1
ATOM 1180 N N . PRO A 1 161 ? 10.512 -3.698 -4.523 1.00 58.66 161 PRO A N 1
ATOM 1181 C CA . PRO A 1 161 ? 11.547 -3.664 -5.555 1.00 58.66 161 PRO A CA 1
ATOM 1182 C C . PRO A 1 161 ? 11.420 -4.812 -6.571 1.00 58.66 161 PRO A C 1
ATOM 1184 O O . PRO A 1 161 ? 12.111 -4.824 -7.584 1.00 58.66 161 PRO A O 1
ATOM 1187 N N . VAL A 1 162 ? 10.532 -5.782 -6.340 1.00 55.50 162 VAL A N 1
ATOM 1188 C CA . VAL A 1 162 ? 10.238 -6.848 -7.300 1.00 55.50 162 VAL A CA 1
ATOM 1189 C C . VAL A 1 162 ? 9.505 -6.323 -8.546 1.00 55.50 162 VAL A C 1
ATOM 1191 O O . VAL A 1 162 ? 9.642 -6.933 -9.601 1.00 55.50 162 VAL A O 1
ATOM 1194 N N . GLN A 1 163 ? 8.839 -5.159 -8.505 1.00 53.59 163 GLN A N 1
ATOM 1195 C CA . GLN A 1 163 ? 8.261 -4.542 -9.714 1.00 53.59 163 GLN A CA 1
ATOM 1196 C C . GLN A 1 163 ? 9.335 -4.124 -10.746 1.00 53.59 163 GLN A C 1
ATOM 1198 O O . GLN A 1 163 ? 9.044 -4.028 -11.936 1.00 53.59 163 GLN A O 1
ATOM 1203 N N . PHE A 1 164 ? 10.612 -3.997 -10.349 1.00 50.69 164 PHE A N 1
ATOM 1204 C CA . PHE A 1 164 ? 11.723 -3.809 -11.295 1.00 50.69 164 PHE A CA 1
ATOM 1205 C C . PHE A 1 164 ? 11.999 -5.040 -12.182 1.00 50.69 164 PHE A C 1
ATOM 1207 O O . PHE A 1 164 ? 12.781 -4.941 -13.127 1.00 50.69 164 PHE A O 1
ATOM 1214 N N . ARG A 1 165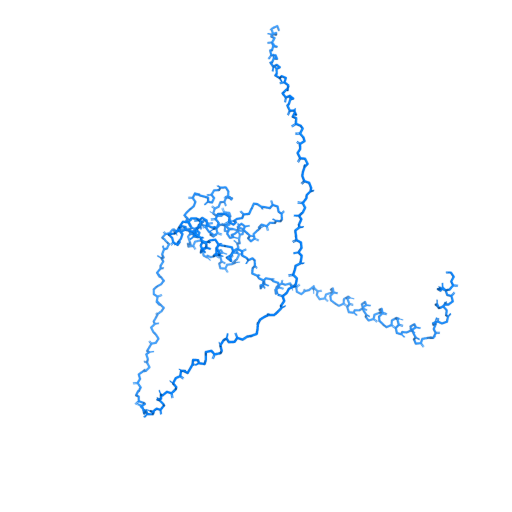 ? 11.379 -6.204 -11.923 1.00 53.06 165 ARG A N 1
ATOM 1215 C CA . ARG A 1 165 ? 11.522 -7.398 -12.778 1.00 53.06 165 ARG A CA 1
ATOM 1216 C C . ARG A 1 165 ? 10.630 -7.396 -14.019 1.00 53.06 165 ARG A C 1
ATOM 1218 O O . ARG A 1 165 ? 10.937 -8.136 -14.947 1.00 53.06 165 ARG A O 1
ATOM 1225 N N . GLU A 1 166 ? 9.588 -6.568 -14.077 1.00 54.91 166 GLU A N 1
ATOM 1226 C CA . GLU A 1 166 ? 8.680 -6.490 -15.231 1.00 54.91 166 GLU A CA 1
ATOM 1227 C C . GLU A 1 166 ? 8.970 -5.291 -16.141 1.00 54.91 166 GLU A C 1
ATOM 1229 O O . GLU A 1 166 ? 8.072 -4.731 -16.772 1.00 54.91 166 GLU A O 1
ATOM 1234 N N . ILE A 1 167 ? 10.244 -4.912 -16.295 1.00 56.53 167 ILE A N 1
ATOM 1235 C CA . ILE A 1 167 ? 10.628 -4.118 -17.465 1.00 56.53 167 ILE A CA 1
ATOM 1236 C C . ILE A 1 167 ? 10.429 -5.034 -18.674 1.00 56.53 167 ILE A C 1
ATOM 1238 O O . ILE A 1 167 ? 11.286 -5.850 -19.019 1.00 56.53 167 ILE A O 1
ATOM 1242 N N . LYS A 1 168 ? 9.237 -4.935 -19.271 1.00 55.53 168 LYS A N 1
ATOM 1243 C CA . LYS A 1 168 ? 8.838 -5.594 -20.511 1.00 55.53 168 LYS A CA 1
ATOM 1244 C C . LYS A 1 168 ? 10.000 -5.447 -21.484 1.00 55.53 168 LYS A C 1
ATOM 1246 O O . LYS A 1 168 ? 10.392 -4.319 -21.790 1.00 55.53 168 LYS A O 1
ATOM 1251 N N . ALA A 1 169 ? 10.592 -6.573 -21.891 1.00 62.62 169 ALA A N 1
ATOM 1252 C CA . ALA A 1 169 ? 11.780 -6.562 -22.734 1.00 62.62 169 ALA A CA 1
ATOM 1253 C C . ALA A 1 169 ? 11.544 -5.595 -23.906 1.00 62.62 169 ALA A C 1
ATOM 1255 O O . ALA A 1 169 ? 10.468 -5.665 -24.518 1.00 62.62 169 ALA A O 1
ATOM 1256 N N . PRO A 1 170 ? 12.484 -4.669 -24.190 1.00 68.19 170 PRO A N 1
ATOM 1257 C CA . PRO A 1 170 ? 12.311 -3.720 -25.276 1.00 68.19 170 PRO A CA 1
ATOM 1258 C C . PRO A 1 170 ? 11.923 -4.504 -26.533 1.00 68.19 170 PRO A C 1
ATOM 1260 O O . PRO A 1 170 ? 12.494 -5.574 -26.779 1.00 68.19 170 PRO A O 1
ATOM 1263 N N . PRO A 1 171 ? 10.909 -4.041 -27.288 1.00 79.12 171 PRO A N 1
ATOM 1264 C CA . PRO A 1 171 ? 10.349 -4.798 -28.398 1.00 79.12 171 PRO A CA 1
ATOM 1265 C C . PRO A 1 171 ? 11.479 -5.279 -29.304 1.00 79.12 171 PRO A C 1
ATOM 1267 O O . PRO A 1 171 ? 12.390 -4.507 -29.591 1.00 79.12 171 PRO A O 1
ATOM 1270 N N . ALA A 1 172 ? 11.425 -6.536 -29.756 1.00 82.69 172 ALA A N 1
ATOM 1271 C CA . ALA A 1 172 ? 12.546 -7.228 -30.411 1.00 82.69 172 ALA A CA 1
ATOM 1272 C C . ALA A 1 172 ? 13.203 -6.446 -31.570 1.00 82.69 172 ALA A C 1
ATOM 1274 O O . ALA A 1 172 ? 14.364 -6.653 -31.902 1.00 82.69 172 ALA A O 1
ATOM 1275 N N . ARG A 1 173 ? 12.465 -5.512 -32.176 1.00 83.81 173 ARG A N 1
ATOM 1276 C CA . ARG A 1 173 ? 12.965 -4.586 -33.199 1.00 83.81 173 ARG A CA 1
ATOM 1277 C C . ARG A 1 173 ? 14.021 -3.616 -32.659 1.00 83.81 173 ARG A C 1
ATOM 1279 O O . ARG A 1 173 ? 15.006 -3.360 -33.339 1.00 83.81 173 ARG A O 1
ATOM 1286 N N . VAL A 1 174 ? 13.826 -3.090 -31.451 1.00 84.56 174 VAL A N 1
ATOM 1287 C CA . VAL A 1 174 ? 14.744 -2.144 -30.800 1.00 84.56 174 VAL A CA 1
ATOM 1288 C C . VAL A 1 174 ? 16.028 -2.855 -30.387 1.00 84.56 174 VAL A C 1
ATOM 1290 O O . VAL A 1 174 ? 17.110 -2.350 -30.665 1.00 84.56 174 VAL A O 1
ATOM 1293 N N . SER A 1 175 ? 15.937 -4.054 -29.805 1.00 80.75 175 SER A N 1
ATOM 1294 C CA . SER A 1 175 ? 17.132 -4.842 -29.480 1.00 80.75 175 SER A CA 1
ATOM 1295 C C . SER A 1 175 ? 17.903 -5.261 -30.735 1.00 80.75 175 SER A C 1
ATOM 1297 O O . SER A 1 175 ? 19.122 -5.113 -30.769 1.00 80.75 175 SER A O 1
ATOM 1299 N N . ALA A 1 176 ? 17.212 -5.694 -31.797 1.00 89.12 176 ALA A N 1
ATOM 1300 C CA . ALA A 1 176 ? 17.843 -5.996 -33.081 1.00 89.12 176 ALA A CA 1
ATOM 1301 C C . ALA A 1 176 ? 18.557 -4.773 -33.678 1.00 89.12 176 ALA A C 1
ATOM 1303 O O . ALA A 1 176 ? 19.686 -4.896 -34.146 1.00 89.12 176 ALA A O 1
ATOM 1304 N N . LEU A 1 177 ? 17.945 -3.587 -33.613 1.00 93.31 177 LEU A N 1
ATOM 1305 C CA . LEU A 1 177 ? 18.564 -2.350 -34.088 1.00 93.31 177 LEU A CA 1
ATOM 1306 C C . LEU A 1 177 ? 19.824 -2.008 -33.288 1.00 93.31 177 LEU A C 1
ATOM 1308 O O . LEU A 1 177 ? 20.841 -1.685 -33.893 1.00 93.31 177 LEU A O 1
ATOM 1312 N N . ILE A 1 178 ? 19.784 -2.129 -31.956 1.00 89.44 178 ILE A N 1
ATOM 1313 C CA . ILE A 1 178 ? 20.957 -1.900 -31.098 1.00 89.44 178 ILE A CA 1
ATOM 1314 C C . ILE A 1 178 ? 22.093 -2.856 -31.479 1.00 89.44 178 ILE A C 1
ATOM 1316 O O . ILE A 1 178 ? 23.227 -2.410 -31.612 1.00 89.44 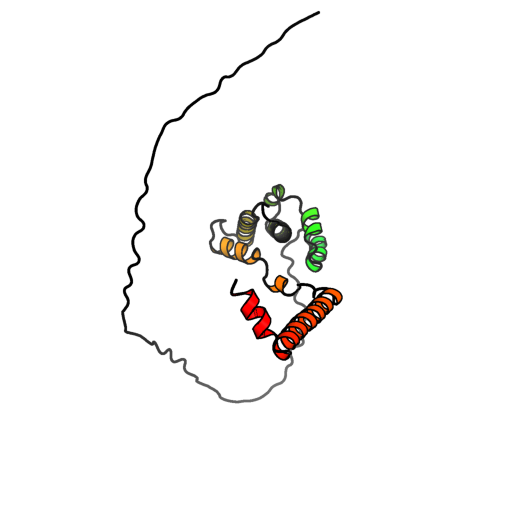178 ILE A O 1
ATOM 1320 N N . ILE A 1 179 ? 21.799 -4.141 -31.704 1.00 91.75 179 ILE A N 1
ATOM 1321 C CA . ILE A 1 179 ? 22.798 -5.148 -32.103 1.00 91.75 179 ILE A CA 1
ATOM 1322 C C . ILE A 1 179 ? 23.390 -4.839 -33.485 1.00 91.75 179 ILE A C 1
ATOM 1324 O O . ILE A 1 179 ? 24.600 -4.926 -33.681 1.00 91.75 179 ILE A O 1
ATOM 1328 N N . VAL A 1 180 ? 22.557 -4.465 -34.458 1.00 94.19 180 VAL A N 1
ATOM 1329 C CA . VAL A 1 180 ? 23.034 -4.096 -35.798 1.00 94.19 180 VAL A CA 1
ATOM 1330 C C . VAL A 1 180 ? 23.897 -2.839 -35.727 1.00 94.19 180 VAL A C 1
ATOM 1332 O O . VAL A 1 180 ? 24.969 -2.800 -36.324 1.00 94.19 180 VAL A O 1
ATOM 1335 N N . LEU A 1 181 ? 23.473 -1.831 -34.963 1.00 94.44 181 LEU A N 1
ATOM 1336 C CA . LEU A 1 181 ? 24.225 -0.594 -34.792 1.00 94.44 181 LEU A CA 1
ATOM 1337 C C . LEU A 1 181 ? 25.583 -0.857 -34.132 1.00 94.44 181 LEU A C 1
ATOM 1339 O O . LEU A 1 181 ? 26.597 -0.360 -34.616 1.00 94.44 181 LEU A O 1
ATOM 1343 N N . THR A 1 182 ? 25.628 -1.663 -33.068 1.00 93.75 182 THR A N 1
ATOM 1344 C CA . THR A 1 182 ? 26.892 -2.007 -32.403 1.00 93.75 182 THR A CA 1
ATOM 1345 C C . THR A 1 182 ? 27.813 -2.814 -33.310 1.00 93.75 182 THR A C 1
ATOM 1347 O O . THR A 1 182 ? 29.014 -2.559 -33.310 1.00 93.75 182 THR A O 1
ATOM 1350 N N . LEU A 1 183 ? 27.281 -3.713 -34.144 1.00 94.31 183 LEU A N 1
ATOM 1351 C CA . LEU A 1 183 ? 28.067 -4.422 -35.159 1.00 94.31 183 LEU A CA 1
ATOM 1352 C C . LEU A 1 183 ? 28.615 -3.488 -36.241 1.00 94.31 183 LEU A C 1
ATOM 1354 O O . LEU A 1 183 ? 29.773 -3.625 -36.624 1.00 94.31 183 LEU A O 1
ATOM 1358 N N . VAL A 1 184 ? 27.821 -2.531 -36.724 1.00 94.88 184 VAL A N 1
ATOM 1359 C CA . VAL A 1 184 ? 28.259 -1.572 -37.751 1.00 94.88 184 VAL A CA 1
ATOM 1360 C C . VAL A 1 184 ? 29.318 -0.625 -37.194 1.00 94.88 184 VAL A C 1
ATOM 1362 O O . VAL A 1 184 ? 30.338 -0.408 -37.842 1.00 94.88 184 VAL A O 1
ATOM 1365 N N . VAL A 1 185 ? 29.119 -0.094 -35.986 1.00 93.88 185 VAL A N 1
ATOM 1366 C CA . VAL A 1 185 ? 30.092 0.798 -35.341 1.00 93.88 185 VAL A CA 1
ATOM 1367 C C . VAL A 1 185 ? 31.357 0.027 -34.970 1.00 93.88 185 VAL A C 1
ATOM 1369 O O . VAL A 1 185 ? 32.451 0.448 -35.330 1.00 93.88 185 VAL A O 1
ATOM 1372 N N . GLY A 1 186 ? 31.229 -1.125 -34.309 1.00 92.25 186 GLY A N 1
ATOM 1373 C CA . GLY A 1 186 ? 32.370 -1.956 -33.923 1.00 92.25 186 GLY A CA 1
ATOM 1374 C C . GLY A 1 186 ? 33.146 -2.479 -35.132 1.00 92.25 186 GLY A C 1
ATOM 1375 O O . GLY A 1 186 ? 34.373 -2.399 -35.162 1.00 92.25 186 GLY A O 1
ATOM 1376 N N . GLY A 1 187 ? 32.439 -2.939 -36.165 1.00 93.06 187 GLY A N 1
ATOM 1377 C CA . GLY A 1 187 ? 33.027 -3.365 -37.432 1.00 93.06 187 GLY A CA 1
ATOM 1378 C C . GLY A 1 187 ? 33.681 -2.212 -38.190 1.00 93.06 187 GLY A C 1
ATOM 1379 O O . GLY A 1 187 ? 34.788 -2.371 -38.692 1.00 93.06 187 GLY A O 1
ATOM 1380 N N . GLY A 1 188 ? 33.051 -1.036 -38.220 1.00 88.56 188 GLY A N 1
ATOM 1381 C CA . GLY A 1 188 ? 33.595 0.169 -38.846 1.00 88.56 188 GLY A CA 1
ATOM 1382 C C . GLY A 1 188 ? 34.866 0.664 -38.159 1.00 88.56 188 GLY A C 1
ATOM 1383 O O . GLY A 1 188 ? 35.857 0.936 -38.831 1.00 88.56 188 GLY A O 1
ATOM 1384 N N . VAL A 1 189 ? 34.880 0.710 -36.823 1.00 87.25 189 VAL A N 1
ATOM 1385 C CA . VAL A 1 189 ? 36.076 1.054 -36.037 1.00 87.25 189 VAL A CA 1
ATOM 1386 C C . VAL A 1 189 ? 37.171 0.007 -36.239 1.00 87.25 189 VAL A C 1
ATOM 1388 O O . VAL A 1 189 ? 38.314 0.369 -36.506 1.00 87.25 189 VAL A O 1
ATOM 1391 N N . GLY A 1 190 ? 36.837 -1.286 -36.181 1.00 86.75 190 GLY A N 1
ATOM 1392 C CA . GLY A 1 190 ? 37.790 -2.370 -36.429 1.00 86.75 190 GLY A CA 1
ATOM 1393 C C . GLY A 1 190 ? 38.396 -2.310 -37.834 1.00 86.75 190 GLY A C 1
ATOM 1394 O O . GLY A 1 190 ? 39.606 -2.462 -37.998 1.00 86.75 190 GLY A O 1
ATOM 1395 N N . TRP A 1 191 ? 37.579 -2.005 -38.841 1.00 87.69 191 TRP A N 1
ATOM 1396 C CA . TRP A 1 191 ? 38.019 -1.807 -40.218 1.00 87.69 191 TRP A CA 1
ATOM 1397 C C . TRP A 1 191 ? 38.929 -0.581 -40.364 1.00 87.69 191 TRP A C 1
ATOM 1399 O O . TRP A 1 191 ? 39.984 -0.678 -40.989 1.00 87.69 191 TRP A O 1
ATOM 1409 N N . LEU A 1 192 ? 38.580 0.542 -39.728 1.00 81.31 192 LEU A N 1
ATOM 1410 C CA . LEU A 1 192 ? 39.378 1.772 -39.740 1.00 81.31 192 LEU A CA 1
ATOM 1411 C C . LEU A 1 192 ? 40.758 1.564 -39.091 1.00 81.31 192 LEU A C 1
ATOM 1413 O O . LEU A 1 192 ? 41.779 1.996 -39.626 1.00 81.31 192 LEU A O 1
ATOM 1417 N N . VAL A 1 193 ? 40.801 0.843 -37.966 1.00 82.06 193 VAL A N 1
ATOM 1418 C CA . VAL A 1 193 ? 42.053 0.438 -37.311 1.00 82.06 193 VAL A CA 1
ATOM 1419 C C . VAL A 1 193 ? 42.855 -0.501 -38.224 1.00 82.06 193 VAL A C 1
ATOM 1421 O O . VAL A 1 193 ? 44.057 -0.301 -38.396 1.00 82.06 193 VAL A O 1
ATOM 1424 N N . SER A 1 194 ? 42.202 -1.477 -38.863 1.00 81.00 194 SER A N 1
ATOM 1425 C CA . SER A 1 194 ? 42.858 -2.464 -39.732 1.00 81.00 194 SER A CA 1
ATOM 1426 C C . SER A 1 194 ? 43.392 -1.884 -41.047 1.00 81.00 194 SER A C 1
ATOM 1428 O O . SER A 1 194 ? 44.367 -2.414 -41.574 1.00 81.00 194 SER A O 1
ATOM 1430 N N . MET A 1 195 ? 42.796 -0.816 -41.588 1.00 79.75 195 MET A N 1
ATOM 1431 C CA . MET A 1 195 ? 43.280 -0.152 -42.810 1.00 79.75 195 MET A CA 1
ATOM 1432 C C . MET A 1 195 ? 44.475 0.785 -42.574 1.00 79.75 195 MET A C 1
ATOM 1434 O O . MET A 1 195 ? 44.981 1.388 -43.519 1.00 79.75 195 MET A O 1
ATOM 1438 N N . GLY A 1 196 ? 44.970 0.908 -41.338 1.00 64.12 196 GLY A N 1
ATOM 1439 C CA . GLY A 1 196 ? 46.189 1.670 -41.051 1.00 64.12 196 GLY A CA 1
ATOM 1440 C C . GLY A 1 196 ? 46.039 3.186 -41.229 1.00 64.12 196 GLY A C 1
ATOM 1441 O O . GLY A 1 196 ? 47.042 3.899 -41.314 1.00 64.12 196 GLY A O 1
ATOM 1442 N N . SER A 1 197 ? 44.808 3.714 -41.234 1.00 60.41 197 SER A N 1
ATOM 1443 C CA . SER A 1 197 ? 44.537 5.152 -41.393 1.00 60.41 197 SER A CA 1
ATOM 1444 C C . SER A 1 197 ? 44.842 5.984 -40.139 1.00 60.41 197 SER A C 1
ATOM 1446 O O . SER A 1 197 ? 44.572 7.185 -40.121 1.00 60.41 197 SER A O 1
ATOM 1448 N N . TRP A 1 198 ? 45.443 5.390 -39.102 1.00 58.47 198 TRP A N 1
ATOM 1449 C CA . TRP A 1 198 ? 45.890 6.101 -37.898 1.00 58.47 198 TRP A CA 1
ATOM 1450 C C . TRP A 1 198 ? 46.830 7.267 -38.219 1.00 58.47 198 TRP A C 1
ATOM 1452 O O . TRP A 1 198 ? 46.815 8.269 -37.515 1.00 58.47 198 TRP A O 1
ATOM 1462 N N . ARG A 1 199 ? 47.580 7.197 -39.327 1.00 63.22 199 ARG A N 1
ATOM 1463 C CA . ARG A 1 199 ? 48.411 8.315 -39.805 1.00 63.22 199 ARG A CA 1
ATOM 1464 C C . ARG A 1 199 ? 47.599 9.505 -40.332 1.00 63.22 199 ARG A C 1
ATOM 1466 O O . ARG A 1 199 ? 48.032 10.638 -40.167 1.00 63.22 199 ARG A O 1
ATOM 1473 N N . ALA A 1 200 ? 46.429 9.272 -40.929 1.00 64.00 200 ALA A N 1
ATOM 1474 C CA . ALA A 1 200 ? 45.558 10.343 -41.418 1.00 64.00 200 ALA A CA 1
ATOM 1475 C C . ALA A 1 200 ? 44.790 11.021 -40.271 1.00 64.00 200 ALA A C 1
ATOM 1477 O O . ALA A 1 200 ? 44.660 12.239 -40.259 1.00 64.00 200 ALA A O 1
ATOM 1478 N N . VAL A 1 201 ? 44.346 10.246 -39.276 1.00 62.72 201 VAL A N 1
ATOM 1479 C CA . VAL A 1 201 ? 43.649 10.776 -38.090 1.00 62.72 201 VAL A CA 1
ATOM 1480 C C . VAL A 1 201 ? 44.620 11.493 -37.146 1.00 62.72 201 VAL A C 1
ATOM 1482 O O . VAL A 1 201 ? 44.300 12.575 -36.666 1.00 62.72 201 VAL A O 1
ATOM 1485 N N . ALA A 1 202 ? 45.832 10.965 -36.943 1.00 66.94 202 ALA A N 1
ATOM 1486 C CA . ALA A 1 202 ? 46.865 11.640 -36.153 1.00 66.94 202 ALA A CA 1
ATOM 1487 C C . ALA A 1 202 ? 47.288 12.991 -36.760 1.00 66.94 202 ALA A C 1
ATOM 1489 O O . ALA A 1 202 ? 47.511 13.937 -36.014 1.00 66.94 202 ALA A O 1
ATOM 1490 N N . ASN A 1 203 ? 47.332 13.113 -38.094 1.00 68.06 203 ASN A N 1
ATOM 1491 C CA . ASN A 1 203 ? 47.608 14.389 -38.766 1.00 68.06 203 ASN A CA 1
ATOM 1492 C C . ASN A 1 203 ? 46.426 15.374 -38.725 1.00 68.06 203 ASN A C 1
ATOM 1494 O O . ASN A 1 203 ? 46.649 16.573 -38.838 1.00 68.06 203 ASN A O 1
ATOM 1498 N N . LEU A 1 204 ? 45.187 14.894 -38.566 1.00 63.75 204 LEU A N 1
ATOM 1499 C CA . LEU A 1 204 ? 43.999 15.749 -38.453 1.00 63.75 204 LEU A CA 1
ATOM 1500 C C . LEU A 1 204 ? 43.764 16.251 -37.014 1.00 63.75 204 LEU A C 1
ATOM 1502 O O . LEU A 1 204 ? 43.142 17.289 -36.833 1.00 63.75 204 LEU A O 1
ATOM 1506 N N . LEU A 1 205 ? 44.257 15.522 -36.004 1.00 68.19 205 LEU A N 1
ATOM 1507 C CA . LEU A 1 205 ? 44.192 15.891 -34.578 1.00 68.19 205 LEU A CA 1
ATOM 1508 C C . LEU A 1 205 ? 45.390 16.728 -34.088 1.00 68.19 205 LEU A C 1
ATOM 1510 O O . LEU A 1 205 ? 45.364 17.212 -32.961 1.00 68.19 205 LEU A O 1
ATOM 1514 N N . HIS A 1 206 ? 46.428 16.898 -34.912 1.00 61.91 206 HIS A N 1
ATOM 1515 C CA . HIS A 1 206 ? 47.576 17.783 -34.660 1.00 61.91 206 HIS A CA 1
ATOM 1516 C C . HIS A 1 206 ? 47.458 19.121 -35.422 1.00 61.91 206 HIS A C 1
ATOM 1518 O O . HIS A 1 206 ? 48.455 19.657 -35.910 1.00 61.91 206 HIS A O 1
ATOM 1524 N N . LEU A 1 207 ? 46.233 19.644 -35.527 1.00 50.81 207 LEU A N 1
ATOM 1525 C CA . LEU A 1 207 ? 45.900 20.977 -36.038 1.00 50.81 207 LEU A CA 1
ATOM 1526 C C . LEU A 1 207 ? 45.162 21.773 -34.962 1.00 50.81 207 LEU A C 1
ATOM 1528 O O . LEU A 1 207 ? 44.224 21.202 -34.363 1.00 50.81 207 LEU A O 1
#

Secondary structure (DSSP, 8-state):
--------------------------------------------------------------------------THHHHHHHHHHTT-HHHHHHHH--GGGGGGS-HHHHHHHHHHHHHHPPTTSPPSHHHHHHHHHHHHT--TT-HHHHHHHHHHTS--GGGGGG--PPPHHHHHHHHHHHHHHHHHHHHHHHTTTHHHHHHHH--

Sequence (207 aa):
MGAEDTATRAEPSDETPEDGADPGAGPSAEAASPDEGADVVESSVVAVGEGRRKAKADEPKADEPKARRVTSTDPRFAELDALLDRNDWAAVQEQLGPYEDLGKLPPNLALIAALAHHERASEGDPDPTPIAIRCMAGLLAVDEDSPAARVLAKRLLRKNPVQFREIKAPPARVSALIIVLTLVVGGGVGWLVSMGSWRAVANLLHL

Radius of gyration: 34.63 Å; chains: 1; bounding box: 81×104×69 Å

pLDDT: mean 73.86, std 20.05, range [37.12, 96.62]